Protein AF-A0A453LGM6-F1 (afdb_monomer)

Radius of gyration: 17.07 Å; Cα contacts (8 Å, |Δi|>4): 247; chains: 1; bounding box: 43×38×50 Å

Solvent-accessible surface area (backbone atoms only — not comparable to full-atom values): 11147 Å² total; per-residue (Å²): 133,85,79,56,73,76,77,54,57,60,79,49,98,72,42,63,72,52,71,69,95,68,75,91,54,93,49,57,57,84,49,34,39,52,55,97,89,44,78,43,74,41,85,81,30,52,44,34,32,37,32,68,40,55,32,42,89,81,41,63,59,62,60,59,55,50,52,50,52,51,49,39,52,52,52,31,60,72,69,70,55,59,95,83,61,63,68,66,57,54,53,50,40,52,75,72,63,59,83,67,98,67,70,34,37,36,37,43,35,35,70,66,47,84,45,43,64,63,51,55,55,52,57,55,69,57,90,47,74,40,45,35,71,41,80,47,88,72,55,84,80,50,45,57,57,51,40,53,66,33,68,33,33,42,36,56,68,61,53,94,80,56,77,64,79,54,68,70,58,52,54,30,50,75,39,72,22,51,70,53,59,43,90,65,76,129

Structure (mmCIF, N/CA/C/O backbone):
data_AF-A0A453LGM6-F1
#
_entry.id   AF-A0A453LGM6-F1
#
loop_
_atom_site.group_PDB
_atom_site.id
_atom_site.type_symbol
_atom_site.label_atom_id
_atom_site.label_alt_id
_atom_site.label_comp_id
_atom_site.label_asym_id
_atom_site.label_entity_id
_atom_site.label_seq_id
_atom_site.pdbx_PDB_ins_code
_atom_site.Cartn_x
_atom_site.Cartn_y
_atom_site.Cartn_z
_atom_site.occupancy
_atom_site.B_iso_or_equiv
_atom_site.auth_seq_id
_atom_site.auth_comp_id
_atom_site.auth_asym_id
_atom_site.auth_atom_id
_atom_site.pdbx_PDB_model_num
ATOM 1 N N . MET A 1 1 ? 8.734 -1.407 15.443 1.00 44.53 1 MET A N 1
ATOM 2 C CA . MET A 1 1 ? 9.457 -0.406 14.632 1.00 44.53 1 MET A CA 1
ATOM 3 C C . MET A 1 1 ? 8.878 0.978 14.922 1.00 44.53 1 MET A C 1
ATOM 5 O O . MET A 1 1 ? 7.660 1.099 14.938 1.00 44.53 1 MET A O 1
ATOM 9 N N . ARG A 1 2 ? 9.696 2.002 15.209 1.00 52.22 2 ARG A N 1
ATOM 10 C CA . ARG A 1 2 ? 9.221 3.400 15.281 1.00 52.22 2 ARG A CA 1
ATOM 11 C C . ARG A 1 2 ? 9.463 4.053 13.922 1.00 52.22 2 ARG A C 1
ATOM 13 O O . ARG A 1 2 ? 10.386 4.843 13.770 1.00 52.22 2 ARG A O 1
ATOM 20 N N . LEU A 1 3 ? 8.651 3.689 12.932 1.00 52.50 3 LEU A N 1
ATOM 21 C CA . LEU A 1 3 ? 8.493 4.514 11.736 1.00 52.50 3 LEU A CA 1
ATOM 22 C C . LEU A 1 3 ? 7.876 5.824 12.237 1.00 52.50 3 LEU A C 1
ATOM 24 O O . LEU A 1 3 ? 6.702 5.834 12.585 1.00 52.50 3 LEU A O 1
ATOM 28 N N . GLY A 1 4 ? 8.703 6.848 12.457 1.00 49.75 4 GLY A N 1
ATOM 29 C CA . GLY A 1 4 ? 8.337 8.056 13.202 1.00 49.75 4 GLY A CA 1
ATOM 30 C C . GLY A 1 4 ? 7.248 8.917 12.545 1.00 49.75 4 GLY A C 1
ATOM 31 O O . GLY A 1 4 ? 6.381 8.446 11.813 1.00 49.75 4 GLY A O 1
ATOM 32 N N . THR A 1 5 ? 7.324 10.229 12.765 1.00 47.38 5 THR A N 1
ATOM 33 C CA . THR A 1 5 ? 6.388 11.255 12.253 1.00 47.38 5 THR A CA 1
ATOM 34 C C . THR A 1 5 ? 6.121 11.204 10.736 1.00 47.38 5 THR A C 1
ATOM 36 O O . THR A 1 5 ? 5.112 11.737 10.278 1.00 47.38 5 THR A O 1
ATOM 39 N N . SER A 1 6 ? 6.966 10.519 9.954 1.00 50.88 6 SER A N 1
ATOM 40 C CA . SER A 1 6 ? 6.845 10.366 8.497 1.00 50.88 6 SER A CA 1
ATOM 41 C C . SER A 1 6 ? 5.651 9.522 8.022 1.00 50.88 6 SER A C 1
ATOM 43 O O . SER A 1 6 ? 5.249 9.677 6.870 1.00 50.88 6 SER A O 1
ATOM 45 N N . ILE A 1 7 ? 5.078 8.636 8.850 1.00 54.09 7 ILE A N 1
ATOM 46 C CA . ILE A 1 7 ? 3.813 7.953 8.496 1.00 54.09 7 ILE A CA 1
ATOM 47 C C . ILE A 1 7 ? 2.622 8.891 8.703 1.00 54.09 7 ILE A C 1
ATOM 49 O O . ILE A 1 7 ? 1.652 8.850 7.949 1.00 54.09 7 ILE A O 1
ATOM 53 N N . CYS A 1 8 ? 2.708 9.773 9.695 1.00 48.94 8 CYS A N 1
ATOM 54 C CA . CYS A 1 8 ? 1.611 10.655 10.074 1.00 48.94 8 CYS A CA 1
ATOM 55 C C . CYS A 1 8 ? 1.497 11.894 9.171 1.00 48.94 8 CYS A C 1
ATOM 57 O O . CYS A 1 8 ? 0.435 12.504 9.118 1.00 48.94 8 CYS A O 1
ATOM 59 N N . SER A 1 9 ? 2.549 12.273 8.433 1.00 48.66 9 SER A N 1
ATOM 60 C CA . SER A 1 9 ? 2.488 13.414 7.512 1.00 48.66 9 SER A CA 1
ATOM 61 C C . SER A 1 9 ? 1.672 13.076 6.260 1.00 48.66 9 SER A C 1
ATOM 63 O O . SER A 1 9 ? 2.137 12.321 5.402 1.00 48.66 9 SER A O 1
ATOM 65 N N . ALA A 1 10 ? 0.471 13.644 6.149 1.00 52.16 10 ALA A N 1
ATOM 66 C CA . ALA A 1 10 ? -0.376 13.528 4.967 1.00 52.16 10 ALA A CA 1
ATOM 67 C C . ALA A 1 10 ? 0.358 13.980 3.695 1.00 52.16 10 ALA A C 1
ATOM 69 O O . ALA A 1 10 ? 1.061 14.992 3.688 1.00 52.16 10 ALA A O 1
ATOM 70 N N . MET A 1 11 ? 0.159 13.260 2.587 1.00 49.53 11 MET A N 1
ATOM 71 C CA . MET A 1 11 ? 0.596 13.726 1.262 1.00 49.53 11 MET A CA 1
ATOM 72 C C . MET A 1 11 ? -0.403 14.716 0.625 1.00 49.53 11 MET A C 1
ATOM 74 O O . MET A 1 11 ? -0.095 15.292 -0.420 1.00 49.53 11 MET A O 1
ATOM 78 N N . GLY A 1 12 ? -1.567 14.935 1.257 1.00 49.22 12 GLY A N 1
ATOM 79 C CA . GLY A 1 12 ? -2.652 15.837 0.846 1.00 49.22 12 GLY A CA 1
ATOM 80 C C . GLY A 1 12 ? -3.259 16.625 2.022 1.00 49.22 12 GLY A C 1
ATOM 81 O O . GLY A 1 12 ? -2.678 16.673 3.102 1.00 49.22 12 GLY A O 1
ATOM 82 N N . SER A 1 13 ? -4.412 17.270 1.810 1.00 41.38 13 SER A N 1
ATOM 83 C CA . SER A 1 13 ? -5.065 18.168 2.787 1.00 41.38 13 SER A CA 1
ATOM 84 C C . SER A 1 13 ? -5.704 17.462 3.996 1.00 41.38 13 SER A C 1
ATOM 86 O O . SER A 1 13 ? -5.889 18.104 5.025 1.00 41.38 13 SER A O 1
ATOM 88 N N . ALA A 1 14 ? -6.006 16.168 3.879 1.00 50.84 14 ALA A N 1
ATOM 89 C CA . ALA A 1 14 ? -6.413 15.242 4.939 1.00 50.84 14 ALA A CA 1
ATOM 90 C C . ALA A 1 14 ? -6.306 13.809 4.379 1.00 50.84 14 ALA A C 1
ATOM 92 O O . ALA A 1 14 ? -6.410 13.630 3.163 1.00 50.84 14 ALA A O 1
ATOM 93 N N . ASP A 1 15 ? -6.100 12.795 5.221 1.00 57.09 15 ASP A N 1
ATOM 94 C CA . ASP A 1 15 ? -6.301 11.398 4.821 1.00 57.09 15 ASP A CA 1
ATOM 95 C C . ASP A 1 15 ? -6.782 10.516 5.977 1.00 57.09 15 ASP A C 1
ATOM 97 O O . ASP A 1 15 ? -6.758 10.904 7.144 1.00 57.09 15 ASP A O 1
ATOM 101 N N . CYS A 1 16 ? -7.201 9.297 5.631 1.00 56.34 16 CYS A N 1
ATOM 102 C CA . CYS A 1 16 ? -7.873 8.333 6.503 1.00 56.34 16 CYS A CA 1
ATOM 103 C C . CYS A 1 16 ? -7.022 7.760 7.655 1.00 56.34 16 CYS A C 1
ATOM 105 O O . CYS A 1 16 ? -7.485 6.891 8.405 1.00 56.34 16 CYS A O 1
ATOM 107 N N . ILE A 1 17 ? -5.770 8.208 7.777 1.00 63.38 17 ILE A N 1
ATOM 108 C CA . ILE A 1 17 ? -4.843 7.852 8.857 1.00 63.38 17 ILE A CA 1
ATOM 109 C C . ILE A 1 17 ? -4.268 9.081 9.570 1.00 63.38 17 ILE A C 1
ATOM 111 O O . ILE A 1 17 ? -3.557 8.922 10.563 1.00 63.38 17 ILE A O 1
ATOM 115 N N . SER A 1 18 ? -4.566 10.288 9.081 1.00 59.84 18 SER A N 1
ATOM 116 C CA . SER A 1 18 ? -4.183 11.554 9.697 1.00 59.84 18 SER A CA 1
ATOM 117 C C . SER A 1 18 ? -5.081 11.811 10.896 1.00 59.84 18 SER A C 1
ATOM 119 O O . SER A 1 18 ? -6.004 12.620 10.846 1.00 59.84 18 SER A O 1
ATOM 121 N N . VAL A 1 19 ? -4.829 11.095 11.986 1.00 51.62 19 VAL A N 1
ATOM 122 C CA . VAL A 1 19 ? -5.358 11.513 13.279 1.00 51.62 19 VAL A CA 1
ATOM 123 C C . VAL A 1 19 ? -4.697 12.850 13.609 1.00 51.62 19 VAL A C 1
ATOM 125 O O . VAL A 1 19 ? -3.497 13.030 13.387 1.00 51.62 19 VAL A O 1
ATOM 128 N N . GLU A 1 20 ? -5.540 13.792 14.033 1.00 42.88 20 GLU A N 1
ATOM 129 C CA . GLU A 1 20 ? -5.260 15.094 14.646 1.00 42.88 20 GLU A CA 1
ATOM 130 C C . GLU A 1 20 ? -3.853 15.186 15.245 1.00 42.88 20 GLU A C 1
ATOM 132 O O . GLU A 1 20 ? -3.402 14.208 15.817 1.00 42.88 20 GLU A O 1
ATOM 137 N N . LYS A 1 21 ? -3.190 16.355 15.163 1.00 41.56 21 LYS A N 1
ATOM 138 C CA . LYS A 1 21 ? -1.909 16.678 15.834 1.00 41.56 21 LYS A CA 1
ATOM 139 C C . LYS A 1 21 ? -1.811 16.028 17.228 1.00 41.56 21 LYS A C 1
ATOM 141 O O . LYS A 1 21 ? -2.140 16.655 18.232 1.00 41.56 21 LYS A O 1
ATOM 146 N N . GLU A 1 22 ? -1.356 14.783 17.290 1.00 45.34 22 GLU A N 1
ATOM 147 C CA . GLU A 1 22 ? -1.259 14.050 18.538 1.00 45.34 22 GLU A CA 1
ATOM 148 C C . GLU A 1 22 ? 0.089 14.413 19.139 1.00 45.34 22 GLU A C 1
ATOM 150 O O . GLU A 1 22 ? 1.147 14.290 18.514 1.00 45.34 22 GLU A O 1
ATOM 155 N N . VAL A 1 23 ? 0.010 14.943 20.357 1.00 43.41 23 VAL A N 1
ATOM 156 C CA . VAL A 1 23 ? 1.122 15.077 21.292 1.00 43.41 23 VAL A CA 1
ATOM 157 C C . VAL A 1 23 ? 1.951 13.799 21.214 1.00 43.41 23 VAL A C 1
ATOM 159 O O . VAL A 1 23 ? 1.383 12.713 21.240 1.00 43.41 23 VAL A O 1
ATOM 162 N N . GLU A 1 24 ? 3.269 13.942 21.069 1.00 50.16 24 GLU A N 1
ATOM 163 C CA . GLU A 1 24 ? 4.229 12.861 20.833 1.00 50.16 24 GLU A CA 1
ATOM 164 C C . GLU A 1 24 ? 4.243 11.848 21.997 1.00 50.16 24 GLU A C 1
ATOM 166 O O . GLU A 1 24 ? 5.138 11.832 22.844 1.00 50.16 24 GLU A O 1
ATOM 171 N N . ASP A 1 25 ? 3.221 10.997 22.064 1.00 61.84 25 ASP A N 1
ATOM 172 C CA . ASP A 1 25 ? 3.127 9.910 23.018 1.00 61.84 25 ASP A CA 1
ATOM 173 C C . ASP A 1 25 ? 3.946 8.735 22.486 1.00 61.84 25 ASP A C 1
ATOM 175 O O . ASP A 1 25 ? 3.563 7.989 21.582 1.00 61.84 25 ASP A O 1
ATOM 179 N N . LYS A 1 26 ? 5.120 8.559 23.091 1.00 65.44 26 LYS A N 1
ATOM 180 C CA . LYS A 1 26 ? 6.083 7.498 22.773 1.00 65.44 26 LYS A CA 1
ATOM 181 C C . LYS A 1 26 ? 5.533 6.078 22.977 1.00 65.44 26 LYS A C 1
ATOM 183 O O . LYS A 1 26 ? 6.256 5.123 22.648 1.00 65.44 26 LYS A O 1
ATOM 188 N N . SER A 1 27 ? 4.332 5.925 23.537 1.00 73.75 27 SER A N 1
ATOM 189 C CA . SER A 1 27 ? 3.668 4.647 23.793 1.00 73.75 27 SER A CA 1
ATOM 190 C C . SER A 1 27 ? 2.750 4.168 22.659 1.00 73.75 27 SER A C 1
ATOM 192 O O . SER A 1 27 ? 2.313 3.018 22.700 1.00 73.75 27 SER A O 1
ATOM 194 N N . THR A 1 28 ? 2.493 4.966 21.614 1.00 79.62 28 THR A N 1
ATOM 195 C CA . THR A 1 28 ? 1.519 4.600 20.570 1.00 79.62 28 THR A CA 1
ATOM 196 C C . THR A 1 28 ? 2.003 4.845 19.134 1.00 79.62 28 THR A C 1
ATOM 198 O O . THR A 1 28 ? 2.904 5.639 18.882 1.00 79.62 28 THR A O 1
ATOM 201 N N . THR A 1 29 ? 1.428 4.114 18.175 1.00 82.56 29 THR A N 1
ATOM 202 C CA . THR A 1 29 ? 1.604 4.298 16.722 1.00 82.56 29 THR A CA 1
ATOM 203 C C . THR A 1 29 ? 0.246 4.207 16.021 1.00 82.56 29 THR A C 1
ATOM 205 O O . THR A 1 29 ? -0.757 3.873 16.648 1.00 82.56 29 THR A O 1
ATOM 208 N N . VAL A 1 30 ? 0.179 4.435 14.706 1.00 81.50 30 VAL A N 1
ATOM 209 C CA . VAL A 1 30 ? -1.056 4.213 13.920 1.00 81.50 30 VAL A CA 1
ATOM 210 C C . VAL A 1 30 ? -1.542 2.751 13.991 1.00 81.50 30 VAL A C 1
ATOM 212 O O . VAL A 1 30 ? -2.735 2.491 13.863 1.00 81.50 30 VAL A O 1
ATOM 215 N N . LEU A 1 31 ? -0.639 1.793 14.231 1.00 86.81 31 LEU A N 1
ATOM 216 C CA . LEU A 1 31 ? -0.931 0.356 14.164 1.00 86.81 31 LEU A CA 1
ATOM 217 C C . LEU A 1 31 ? -1.064 -0.304 15.540 1.00 86.81 31 LEU A C 1
ATOM 219 O O . LEU A 1 31 ? -1.810 -1.271 15.693 1.00 86.81 31 LEU A O 1
ATOM 223 N N . THR A 1 32 ? -0.327 0.188 16.535 1.00 87.81 32 THR A N 1
ATOM 224 C CA . THR A 1 32 ? -0.135 -0.501 17.816 1.00 87.81 32 THR A CA 1
ATOM 225 C C . THR A 1 32 ? -0.130 0.458 18.998 1.00 87.81 32 THR A C 1
ATOM 227 O O . THR A 1 32 ? 0.295 1.605 18.874 1.00 87.81 32 THR A O 1
ATOM 230 N N . SER A 1 33 ? -0.478 -0.054 20.173 1.00 89.00 33 SER A N 1
ATOM 231 C CA . SER A 1 33 ? -0.287 0.617 21.460 1.00 89.00 33 SER A CA 1
ATOM 232 C C . SER A 1 33 ? 0.597 -0.230 22.371 1.00 89.00 33 SER A C 1
ATOM 234 O O . SER A 1 33 ? 0.536 -1.462 22.338 1.00 89.00 33 SER A O 1
ATOM 236 N N . LYS A 1 34 ? 1.424 0.429 23.184 1.00 87.69 34 LYS A N 1
ATOM 237 C CA . LYS A 1 34 ? 2.249 -0.205 24.210 1.00 87.69 34 LYS A CA 1
ATOM 238 C C . LYS A 1 34 ? 1.603 0.001 25.579 1.00 87.69 34 LYS A C 1
ATOM 240 O O . LYS A 1 34 ? 1.506 1.134 26.036 1.00 87.69 34 LYS A O 1
ATOM 245 N N . ILE A 1 35 ? 1.199 -1.087 26.227 1.00 88.75 35 ILE A N 1
ATOM 246 C CA . ILE A 1 35 ? 0.536 -1.089 27.541 1.00 88.75 35 ILE A CA 1
ATOM 247 C C . ILE A 1 35 ? 1.316 -2.042 28.446 1.00 88.75 35 ILE A C 1
ATOM 249 O O . ILE A 1 35 ? 1.540 -3.189 28.065 1.00 88.75 35 ILE A O 1
ATOM 253 N N . ASP A 1 36 ? 1.792 -1.553 29.594 1.00 86.88 36 ASP A N 1
ATOM 254 C CA . ASP A 1 36 ? 2.520 -2.335 30.610 1.00 86.88 36 ASP A CA 1
ATOM 255 C C . ASP A 1 36 ? 3.667 -3.204 30.057 1.00 86.88 36 ASP A C 1
ATOM 257 O O . ASP A 1 36 ? 3.911 -4.329 30.481 1.00 86.88 36 ASP A O 1
ATOM 261 N N . GLY A 1 37 ? 4.388 -2.680 29.061 1.00 86.00 37 GLY A N 1
ATOM 262 C CA . GLY A 1 37 ? 5.495 -3.381 28.403 1.00 86.00 37 GLY A CA 1
ATOM 263 C C . GLY A 1 37 ? 5.079 -4.295 27.245 1.00 86.00 37 GLY A C 1
ATOM 264 O O . GLY A 1 37 ? 5.919 -4.560 26.384 1.00 86.00 37 GLY A O 1
ATOM 265 N N . GLY A 1 38 ? 3.807 -4.689 27.162 1.00 90.00 38 GLY A N 1
ATOM 266 C CA . GLY A 1 38 ? 3.227 -5.419 26.034 1.00 90.00 38 GLY A CA 1
ATOM 267 C C . GLY A 1 38 ? 2.908 -4.513 24.843 1.00 90.00 38 GLY A C 1
ATOM 268 O O . GLY A 1 38 ? 2.675 -3.315 25.005 1.00 90.00 38 GLY A O 1
ATOM 269 N N . VAL A 1 39 ? 2.905 -5.082 23.635 1.00 90.38 39 VAL A N 1
ATOM 270 C CA . VAL A 1 39 ? 2.528 -4.391 22.392 1.00 90.38 39 VAL A CA 1
ATOM 271 C C . VAL A 1 39 ? 1.288 -5.061 21.819 1.00 90.38 39 VAL A C 1
ATOM 273 O O . VAL A 1 39 ? 1.286 -6.268 21.594 1.00 90.38 39 VAL A O 1
ATOM 276 N N . PHE A 1 40 ? 0.251 -4.268 21.566 1.00 90.69 40 PHE A N 1
ATOM 277 C CA . PHE A 1 40 ? -1.048 -4.741 21.093 1.00 90.69 40 PHE A CA 1
ATOM 278 C C . PHE A 1 40 ? -1.465 -3.980 19.837 1.00 90.69 40 PHE A C 1
ATOM 280 O O . PHE A 1 40 ? -1.197 -2.782 19.717 1.00 90.69 40 PHE A O 1
ATOM 287 N N . PHE A 1 41 ? -2.135 -4.656 18.902 1.00 89.50 41 PHE A N 1
ATOM 288 C CA . PHE A 1 41 ? -2.732 -3.986 17.747 1.00 89.50 41 PHE A CA 1
ATOM 289 C C . PHE A 1 41 ? -3.879 -3.074 18.178 1.00 89.50 41 PHE A C 1
ATOM 291 O O . PHE A 1 41 ? -4.673 -3.425 19.051 1.00 89.50 41 PHE A O 1
ATOM 298 N N . LYS A 1 42 ? -3.979 -1.906 17.538 1.00 87.56 42 LYS A N 1
ATOM 299 C CA . LYS A 1 42 ? -5.127 -1.018 17.724 1.00 87.56 42 LYS A CA 1
ATOM 300 C C . LYS A 1 42 ? -6.380 -1.631 17.081 1.00 87.56 42 LYS A C 1
ATOM 302 O O . LYS A 1 42 ? -6.283 -2.150 15.962 1.00 87.56 42 LYS A O 1
ATOM 307 N N . PRO A 1 43 ? -7.556 -1.528 17.729 1.00 86.06 43 PRO A N 1
ATOM 308 C CA . PRO A 1 43 ? -8.828 -1.798 17.070 1.00 86.06 43 PRO A CA 1
ATOM 309 C C . PRO A 1 43 ? -8.944 -0.969 15.791 1.00 86.06 43 PRO A C 1
ATOM 311 O O . PRO A 1 43 ? -8.567 0.204 15.771 1.00 86.06 43 PRO A O 1
ATOM 314 N N . ASN A 1 44 ? -9.437 -1.582 14.715 1.00 87.94 44 ASN A N 1
ATOM 315 C CA . ASN A 1 44 ? -9.572 -0.944 13.403 1.00 87.94 44 ASN A CA 1
ATOM 316 C C . ASN A 1 44 ? -8.291 -0.258 12.893 1.00 87.94 44 ASN A C 1
ATOM 318 O O . ASN A 1 44 ? -8.382 0.763 12.194 1.00 87.94 44 ASN A O 1
ATOM 322 N N . ARG A 1 45 ? -7.098 -0.771 13.248 1.00 89.81 45 ARG A N 1
ATOM 323 C CA . ARG A 1 45 ? -5.858 -0.313 12.612 1.00 89.81 45 ARG A CA 1
ATOM 324 C C . ARG A 1 45 ? -5.980 -0.471 11.093 1.00 89.81 45 ARG A C 1
ATOM 326 O O . ARG A 1 45 ? -6.614 -1.426 10.636 1.00 89.81 45 ARG A O 1
ATOM 333 N N . PRO A 1 46 ? -5.374 0.418 10.297 1.00 91.88 46 PRO A N 1
ATOM 334 C CA . PRO A 1 46 ? -5.299 0.171 8.872 1.00 91.88 46 PRO A CA 1
ATOM 335 C C . PRO A 1 46 ? -4.498 -1.111 8.595 1.00 91.88 46 PRO A C 1
ATOM 337 O O . PRO A 1 46 ? -3.549 -1.435 9.322 1.00 91.88 46 PRO A O 1
ATOM 340 N N . ALA A 1 47 ? -4.875 -1.824 7.537 1.00 95.19 47 ALA A N 1
ATOM 341 C CA . ALA A 1 47 ? -4.033 -2.845 6.940 1.00 95.19 47 ALA A CA 1
ATOM 342 C C . ALA A 1 47 ? -2.865 -2.150 6.226 1.00 95.19 47 ALA A C 1
ATOM 344 O O . ALA A 1 47 ? -3.070 -1.254 5.401 1.00 95.19 47 ALA A O 1
ATOM 345 N N . LEU A 1 48 ? -1.644 -2.528 6.584 1.00 95.50 48 LEU A N 1
ATOM 346 C CA . LEU A 1 48 ? -0.409 -1.985 6.052 1.00 95.50 48 LEU A CA 1
ATOM 347 C C . LEU A 1 48 ? -0.031 -2.752 4.787 1.00 95.50 48 LEU A C 1
ATOM 349 O O . LEU A 1 48 ? 0.337 -3.923 4.846 1.00 95.50 48 LEU A O 1
ATOM 353 N N . VAL A 1 49 ? -0.107 -2.082 3.644 1.00 96.94 49 VAL A N 1
ATOM 354 C CA . VAL A 1 49 ? 0.258 -2.647 2.347 1.00 96.94 49 VAL A CA 1
ATOM 355 C C . VAL A 1 49 ? 1.574 -2.037 1.899 1.00 96.94 49 VAL A C 1
ATOM 357 O O . VAL A 1 49 ? 1.735 -0.817 1.895 1.00 96.94 49 VAL A O 1
ATOM 360 N N . MET A 1 50 ? 2.523 -2.877 1.515 1.00 95.44 50 MET A N 1
ATOM 361 C CA . MET A 1 50 ? 3.846 -2.444 1.098 1.00 95.44 50 MET A CA 1
ATOM 362 C C . MET A 1 50 ? 4.046 -2.661 -0.397 1.00 95.44 50 MET A C 1
ATOM 364 O O . MET A 1 50 ? 3.841 -3.761 -0.901 1.00 95.44 50 MET A O 1
ATOM 368 N N . SER A 1 51 ? 4.489 -1.628 -1.111 1.00 94.06 51 SER A N 1
ATOM 369 C CA . SER A 1 51 ? 4.894 -1.749 -2.510 1.00 94.06 51 SER A CA 1
ATOM 370 C C . SER A 1 51 ? 6.255 -1.104 -2.749 1.00 94.06 51 SER A C 1
ATOM 372 O O . SER A 1 51 ? 6.489 0.051 -2.400 1.00 94.06 51 SER A O 1
ATOM 374 N N . SER A 1 52 ? 7.167 -1.858 -3.355 1.00 89.88 52 SER A N 1
ATOM 375 C CA . SER A 1 52 ? 8.490 -1.369 -3.747 1.00 89.88 52 SER A CA 1
ATOM 376 C C . SER A 1 52 ? 8.492 -1.122 -5.251 1.00 89.88 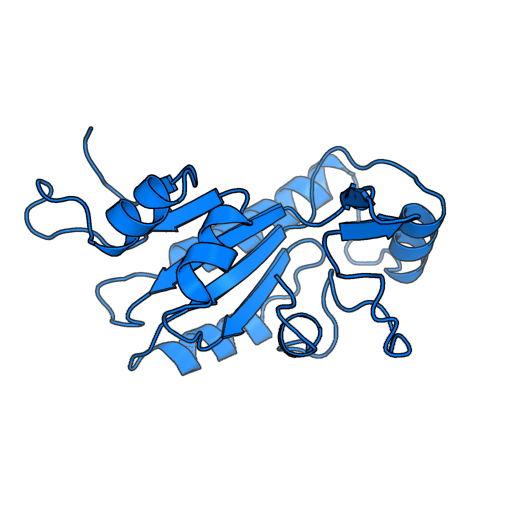52 SER A C 1
ATOM 378 O O . SER A 1 52 ? 8.179 -2.033 -6.016 1.00 89.88 52 SER A O 1
ATOM 380 N N . THR A 1 53 ? 8.885 0.071 -5.694 1.00 89.75 53 THR A N 1
ATOM 381 C CA . THR A 1 53 ? 8.878 0.425 -7.122 1.00 89.75 53 THR A CA 1
ATOM 382 C C . THR A 1 53 ? 10.136 1.187 -7.539 1.00 89.75 53 THR A C 1
ATOM 384 O O . THR A 1 53 ? 10.676 2.011 -6.800 1.00 89.75 53 THR A O 1
ATOM 387 N N . SER A 1 54 ? 10.636 0.906 -8.741 1.00 88.44 54 SER A N 1
ATOM 388 C CA . SER A 1 54 ? 11.670 1.718 -9.392 1.00 88.44 54 SER A CA 1
ATOM 389 C C . SER A 1 54 ? 11.100 2.982 -10.024 1.00 88.44 54 SER A C 1
ATOM 391 O O . SER A 1 54 ? 11.880 3.790 -10.508 1.00 88.44 54 SER A O 1
ATOM 393 N N . TRP A 1 55 ? 9.779 3.193 -10.016 1.00 90.50 55 TRP A N 1
ATOM 394 C CA . TRP A 1 55 ? 9.111 4.321 -10.675 1.00 90.50 55 TRP A CA 1
ATOM 395 C C . TRP A 1 55 ? 9.542 4.497 -12.134 1.00 90.50 55 TRP A C 1
ATOM 397 O O . TRP A 1 55 ? 9.748 5.619 -12.610 1.00 90.50 55 TRP A O 1
ATOM 407 N N . THR A 1 56 ? 9.754 3.383 -12.819 1.00 88.88 56 THR A N 1
ATOM 408 C CA . THR A 1 56 ? 10.111 3.327 -14.232 1.00 88.88 56 THR A CA 1
ATOM 409 C C . THR A 1 56 ? 8.881 2.924 -15.052 1.00 88.88 56 THR A C 1
ATOM 411 O O . THR A 1 56 ? 7.971 2.305 -14.502 1.00 88.88 56 THR A O 1
ATOM 414 N N . PRO A 1 57 ? 8.797 3.288 -16.346 1.00 83.12 57 PRO A N 1
ATOM 415 C CA . PRO A 1 57 ? 7.592 3.049 -17.150 1.00 83.12 57 PRO A CA 1
ATOM 416 C C . PRO A 1 57 ? 7.184 1.576 -17.318 1.00 83.12 57 PRO A C 1
ATOM 418 O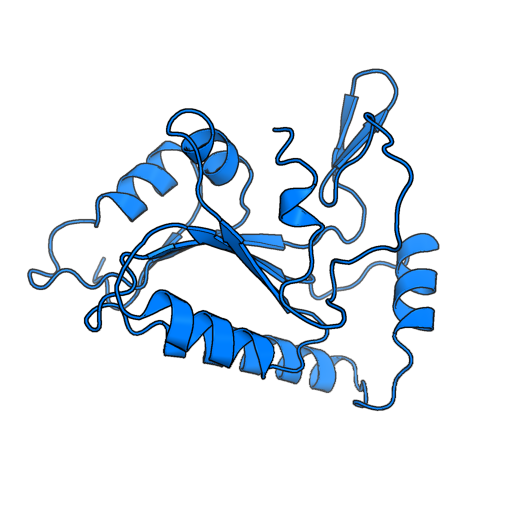 O . PRO A 1 57 ? 6.042 1.312 -17.676 1.00 83.12 57 PRO A O 1
ATOM 421 N N . ASP A 1 58 ? 8.099 0.633 -17.086 1.00 80.25 58 ASP A N 1
ATOM 422 C CA . ASP A 1 58 ? 7.841 -0.814 -17.071 1.00 80.25 58 ASP A CA 1
ATOM 423 C C . ASP A 1 58 ? 7.032 -1.278 -15.848 1.00 80.25 58 ASP A C 1
ATOM 425 O O . ASP A 1 58 ? 6.396 -2.329 -15.894 1.00 80.25 58 ASP A O 1
ATOM 429 N N . GLU A 1 59 ? 7.003 -0.487 -14.773 1.00 83.19 59 GLU A N 1
ATOM 430 C CA . GLU A 1 59 ? 6.141 -0.714 -13.617 1.00 83.19 59 GLU A CA 1
ATOM 431 C C . GLU A 1 59 ? 4.925 0.217 -13.708 1.00 83.19 59 GLU A C 1
ATOM 433 O O . GLU A 1 59 ? 4.955 1.368 -13.256 1.00 83.19 59 GLU A O 1
ATOM 438 N N . ASP A 1 60 ? 3.838 -0.276 -14.309 1.00 87.75 60 ASP A N 1
ATOM 439 C CA . ASP A 1 60 ? 2.598 0.492 -14.435 1.00 87.75 60 ASP A CA 1
ATOM 440 C C . ASP A 1 60 ? 1.890 0.639 -13.081 1.00 87.75 60 ASP A C 1
ATOM 442 O O . ASP A 1 60 ? 1.010 -0.131 -12.689 1.00 87.75 60 ASP A O 1
ATOM 446 N N . PHE A 1 61 ? 2.284 1.680 -12.353 1.00 90.69 61 PHE A N 1
ATOM 447 C CA . PHE A 1 61 ? 1.746 1.996 -11.039 1.00 90.69 61 PHE A CA 1
ATOM 448 C C . PHE A 1 61 ? 0.287 2.479 -11.077 1.00 90.69 61 PHE A C 1
ATOM 450 O O . PHE A 1 61 ? -0.361 2.540 -10.028 1.00 90.69 61 PHE A O 1
ATOM 457 N N . SER A 1 62 ? -0.263 2.789 -12.260 1.00 91.69 62 SER A N 1
ATOM 458 C CA . SER A 1 62 ? -1.674 3.171 -12.387 1.00 91.69 62 SER A CA 1
ATOM 459 C C . SER A 1 62 ? -2.614 2.049 -11.940 1.00 91.69 62 SER A C 1
ATOM 461 O O . SER A 1 62 ? -3.640 2.338 -11.327 1.00 91.69 62 SER A O 1
ATOM 463 N N . ILE A 1 63 ? -2.197 0.787 -12.099 1.00 92.19 63 ILE A N 1
ATOM 464 C CA . ILE A 1 63 ? -2.924 -0.402 -11.635 1.00 92.19 63 ILE A CA 1
ATOM 465 C C . ILE A 1 63 ? -3.184 -0.333 -10.124 1.00 92.19 63 ILE A C 1
ATOM 467 O O . ILE A 1 63 ? -4.293 -0.610 -9.665 1.00 92.19 63 ILE A O 1
ATOM 471 N N . LEU A 1 64 ? -2.185 0.076 -9.330 1.00 93.69 64 LEU A N 1
ATOM 472 C CA . LEU A 1 64 ? -2.346 0.191 -7.877 1.00 93.69 64 LEU A CA 1
ATOM 473 C C . LEU A 1 64 ? -3.302 1.323 -7.500 1.00 93.69 64 LEU A C 1
ATOM 475 O O . LEU A 1 64 ? -4.112 1.177 -6.583 1.00 93.69 64 LEU A O 1
ATOM 479 N N . LEU A 1 65 ? -3.208 2.454 -8.202 1.00 94.50 65 LEU A N 1
ATOM 480 C CA . LEU A 1 65 ? -4.071 3.609 -7.959 1.00 94.50 65 LEU A CA 1
ATOM 481 C C . LEU A 1 65 ? -5.529 3.307 -8.325 1.00 94.50 65 LEU A C 1
ATOM 483 O O . LEU A 1 65 ? -6.438 3.680 -7.581 1.00 94.50 65 LEU A O 1
ATOM 487 N N . GLU A 1 66 ? -5.756 2.595 -9.429 1.00 95.44 66 GLU A N 1
ATOM 488 C CA . GLU A 1 66 ? -7.083 2.140 -9.839 1.00 95.44 66 GLU A CA 1
ATOM 489 C C . GLU A 1 66 ? -7.656 1.130 -8.840 1.00 95.44 66 GLU A C 1
ATOM 491 O O . GLU A 1 66 ? -8.789 1.299 -8.387 1.00 95.44 66 GLU A O 1
ATOM 496 N N . ALA A 1 67 ? -6.860 0.149 -8.403 1.00 95.38 67 ALA A N 1
ATOM 497 C CA . ALA A 1 67 ? -7.279 -0.818 -7.390 1.00 95.38 67 ALA A CA 1
ATOM 498 C C . ALA A 1 67 ? -7.680 -0.137 -6.069 1.00 95.38 67 ALA A C 1
ATOM 500 O O . ALA A 1 67 ? -8.708 -0.479 -5.480 1.00 95.38 67 ALA A O 1
ATOM 501 N N . ALA A 1 68 ? -6.919 0.866 -5.624 1.00 95.12 68 ALA A N 1
ATOM 502 C CA . ALA A 1 68 ? -7.256 1.656 -4.442 1.00 95.12 68 ALA A CA 1
ATOM 503 C C . ALA A 1 68 ? -8.576 2.428 -4.604 1.00 95.12 68 ALA A C 1
ATOM 505 O O . ALA A 1 68 ? -9.402 2.432 -3.690 1.00 95.12 68 ALA A O 1
ATOM 506 N N . LEU A 1 69 ? -8.805 3.042 -5.769 1.00 94.62 69 LEU A N 1
ATOM 507 C CA . LEU A 1 69 ? -10.059 3.735 -6.076 1.00 94.62 69 LEU A CA 1
ATOM 508 C C . LEU A 1 69 ? -11.252 2.769 -6.118 1.00 94.62 69 LEU A C 1
ATOM 510 O O . LEU A 1 69 ? -12.327 3.081 -5.601 1.00 94.62 69 LEU A O 1
ATOM 514 N N . MET A 1 70 ? -11.072 1.594 -6.722 1.00 95.88 70 MET A N 1
ATOM 515 C CA . MET A 1 70 ? -12.091 0.546 -6.773 1.00 95.88 70 MET A CA 1
ATOM 516 C C . MET A 1 70 ? -12.437 0.037 -5.376 1.00 95.88 70 MET A C 1
ATOM 518 O O . MET A 1 70 ? -13.620 -0.098 -5.062 1.00 95.88 70 MET A O 1
ATOM 522 N N . TYR A 1 71 ? -11.427 -0.207 -4.536 1.00 95.88 71 TYR A N 1
ATOM 523 C CA . TYR A 1 71 ? -11.624 -0.611 -3.148 1.00 95.88 71 TYR A CA 1
ATOM 524 C C . TYR A 1 71 ? -12.452 0.425 -2.385 1.00 95.88 71 TYR A C 1
ATOM 526 O O . TYR A 1 71 ? -13.492 0.088 -1.818 1.00 95.88 71 TYR A O 1
ATOM 534 N N . ASP A 1 72 ? -12.040 1.693 -2.432 1.00 92.81 72 ASP A N 1
ATOM 535 C CA . ASP A 1 72 ? -12.701 2.781 -1.710 1.00 92.81 72 ASP A CA 1
ATOM 536 C C . ASP A 1 72 ? -14.190 2.894 -2.080 1.00 92.81 72 ASP A C 1
ATOM 538 O O . ASP A 1 72 ? -15.059 2.869 -1.202 1.00 92.81 72 ASP A O 1
ATOM 542 N N . ARG A 1 73 ? -14.491 2.885 -3.386 1.00 92.69 73 ARG A N 1
ATOM 543 C CA . ARG A 1 73 ? -15.862 2.932 -3.918 1.00 92.69 73 ARG A CA 1
ATOM 544 C C . ARG A 1 73 ? -16.679 1.694 -3.571 1.00 92.69 73 ARG A C 1
ATOM 546 O O . ARG A 1 73 ? -17.861 1.806 -3.249 1.00 92.69 73 ARG A O 1
ATOM 553 N N . ARG A 1 74 ? -16.084 0.501 -3.659 1.00 94.75 74 ARG A N 1
ATOM 554 C CA . ARG A 1 74 ? -16.793 -0.757 -3.397 1.00 94.75 74 ARG A CA 1
ATOM 555 C C . ARG A 1 74 ? -17.199 -0.868 -1.935 1.00 94.75 74 ARG A C 1
ATOM 557 O O . ARG A 1 74 ? -18.306 -1.329 -1.654 1.00 94.75 74 ARG A O 1
ATOM 564 N N . VAL A 1 75 ? -16.334 -0.432 -1.023 1.00 92.81 75 VAL A N 1
ATOM 565 C CA . VAL A 1 75 ? -16.665 -0.405 0.401 1.00 92.81 75 VAL A CA 1
ATOM 566 C C . VAL A 1 75 ? -17.735 0.653 0.674 1.00 92.81 75 VAL A C 1
ATOM 568 O O . VAL A 1 75 ? -18.712 0.328 1.340 1.00 92.81 75 VAL A O 1
ATOM 571 N N . ALA A 1 76 ? -17.624 1.862 0.107 1.00 89.62 76 ALA A N 1
ATOM 572 C CA . ALA A 1 76 ? -18.658 2.895 0.253 1.00 89.62 76 ALA A CA 1
ATOM 573 C C . ALA A 1 76 ? -20.044 2.392 -0.185 1.00 89.62 76 ALA A C 1
ATOM 575 O O . ALA A 1 76 ? -21.005 2.482 0.574 1.00 89.62 76 ALA A O 1
ATOM 576 N N . ALA A 1 77 ? -20.124 1.763 -1.362 1.00 91.25 77 ALA A N 1
ATOM 577 C CA . ALA A 1 77 ? -21.367 1.195 -1.877 1.00 91.25 77 ALA A CA 1
ATOM 578 C C . ALA A 1 77 ? -21.919 0.066 -0.990 1.00 91.25 77 ALA A C 1
ATOM 580 O O . ALA A 1 77 ? -23.123 0.001 -0.761 1.00 91.25 77 ALA A O 1
ATOM 581 N N . THR A 1 78 ? -21.051 -0.812 -0.476 1.00 91.50 78 THR A N 1
ATOM 582 C CA . THR A 1 78 ? -21.462 -1.908 0.422 1.00 91.50 78 THR A CA 1
ATOM 583 C C . THR A 1 78 ? -22.025 -1.385 1.742 1.00 91.50 78 THR A C 1
ATOM 585 O O . THR A 1 78 ? -22.974 -1.956 2.272 1.00 91.50 78 THR A O 1
ATOM 588 N N . LEU A 1 79 ? -21.459 -0.296 2.262 1.00 87.50 79 LEU A N 1
ATOM 589 C CA . LEU A 1 79 ? -21.873 0.316 3.524 1.00 87.50 79 LEU A CA 1
ATOM 590 C C . LEU A 1 79 ? -23.013 1.336 3.361 1.00 87.50 79 LEU A C 1
ATOM 592 O O . LEU A 1 79 ? -23.478 1.882 4.358 1.00 87.50 79 LEU A O 1
ATOM 596 N N . GLY A 1 80 ? -23.471 1.592 2.130 1.00 86.00 80 GLY A N 1
ATOM 597 C CA . GLY A 1 80 ? -24.488 2.608 1.846 1.00 86.00 80 GLY A CA 1
ATOM 598 C C . GLY A 1 80 ? -24.032 4.026 2.198 1.00 86.00 80 GLY A C 1
ATOM 599 O O . GLY A 1 80 ? -24.859 4.868 2.536 1.00 86.00 80 GLY A O 1
ATOM 600 N N . GLU A 1 81 ? -22.725 4.282 2.170 1.00 84.31 81 GLU A N 1
ATOM 601 C CA . GLU A 1 81 ? -22.175 5.589 2.505 1.00 84.31 81 GLU A CA 1
ATOM 602 C C . GLU A 1 81 ? -22.209 6.528 1.302 1.00 84.31 81 GLU A C 1
ATOM 604 O O . GLU A 1 81 ? -21.802 6.168 0.195 1.00 84.31 81 GLU A O 1
ATOM 609 N N . GLU A 1 82 ? -22.627 7.767 1.543 1.00 76.94 82 GLU A N 1
ATOM 610 C CA . GLU A 1 82 ? -22.543 8.847 0.566 1.00 76.94 82 GLU A CA 1
ATOM 611 C C . GLU A 1 82 ? -21.261 9.671 0.761 1.00 76.94 82 GLU A C 1
ATOM 613 O O . GLU A 1 82 ? -20.724 9.784 1.869 1.00 76.94 82 GLU A O 1
ATOM 618 N N . ASP A 1 83 ? -20.796 10.313 -0.315 1.00 69.62 83 ASP A N 1
ATOM 619 C CA . ASP A 1 83 ? -19.645 11.232 -0.300 1.00 69.62 83 ASP A CA 1
ATOM 620 C C . ASP A 1 83 ? -19.849 12.438 0.641 1.00 69.62 83 ASP A C 1
ATOM 622 O O . ASP A 1 83 ? -18.888 13.110 1.007 1.00 69.62 83 ASP A O 1
ATOM 626 N N . SER A 1 84 ? -21.096 12.710 1.035 1.00 70.75 84 SER A N 1
ATOM 627 C CA . SER A 1 84 ? -21.506 13.784 1.945 1.00 70.75 84 SER A CA 1
ATOM 628 C C . SER A 1 84 ? -21.325 13.449 3.433 1.00 70.75 84 SER A C 1
ATOM 630 O O . SER A 1 84 ? -21.486 14.339 4.269 1.00 70.75 84 SER A O 1
ATOM 632 N N . MET A 1 85 ? -21.022 12.191 3.786 1.00 71.06 85 MET A N 1
ATOM 633 C CA . MET A 1 85 ? -20.924 11.777 5.189 1.00 71.06 85 MET A CA 1
ATOM 634 C C . MET A 1 85 ? -19.736 12.423 5.905 1.00 71.06 85 MET A C 1
ATOM 636 O O . MET A 1 85 ? -18.608 12.410 5.414 1.00 71.06 85 MET A O 1
ATOM 640 N N . ASP A 1 86 ? -20.001 12.916 7.114 1.00 70.69 86 ASP A N 1
ATOM 641 C CA . ASP A 1 86 ? -19.013 13.563 7.972 1.00 70.69 86 ASP A CA 1
ATOM 642 C C . ASP A 1 86 ? -17.901 12.592 8.410 1.00 70.69 86 ASP A C 1
ATOM 644 O O . ASP A 1 86 ? -18.153 11.550 9.022 1.00 70.69 86 ASP A O 1
ATOM 648 N N . GLU A 1 87 ? -16.646 12.952 8.124 1.00 71.44 87 GLU A N 1
ATOM 649 C CA . GLU A 1 87 ? -15.470 12.217 8.600 1.00 71.44 87 GLU A CA 1
ATOM 650 C C . GLU A 1 87 ? -15.316 12.308 10.127 1.00 71.44 87 GLU A C 1
ATOM 652 O O . GLU A 1 87 ? -14.746 11.402 10.737 1.00 71.44 87 GLU A O 1
ATOM 657 N N . GLY A 1 88 ? -15.865 13.345 10.771 1.00 75.38 88 GLY A N 1
ATOM 658 C CA . GLY A 1 88 ? -15.872 13.485 12.228 1.00 75.38 88 GLY A CA 1
ATOM 659 C C . GLY A 1 88 ? -16.583 12.326 12.928 1.00 75.38 88 GLY A C 1
ATOM 660 O O . GLY A 1 88 ? -16.031 11.730 13.859 1.00 75.38 88 GLY A O 1
ATOM 661 N N . GLN A 1 89 ? -17.760 11.935 12.430 1.00 79.25 89 GLN A N 1
ATOM 662 C CA . GLN A 1 89 ? -18.505 10.790 12.960 1.00 79.25 89 GLN A CA 1
ATOM 663 C C . GLN A 1 89 ? -17.723 9.472 12.838 1.00 79.25 89 GLN A C 1
ATOM 665 O O . GLN A 1 89 ? -17.755 8.655 13.758 1.00 79.25 89 GLN A O 1
ATOM 670 N N . LEU A 1 90 ? -16.965 9.276 11.754 1.00 77.94 90 LEU A N 1
ATOM 671 C CA . LEU A 1 90 ? -16.122 8.087 11.580 1.00 77.94 90 LEU A CA 1
ATOM 672 C C . LEU A 1 90 ? -15.065 7.977 12.690 1.00 77.94 90 LEU A C 1
ATOM 674 O O . LEU A 1 90 ? -14.848 6.899 13.246 1.00 77.94 90 LEU A O 1
ATOM 678 N N . TRP A 1 91 ? -14.408 9.084 13.035 1.00 76.69 91 TRP A N 1
ATOM 679 C CA . TRP A 1 91 ? -13.398 9.090 14.094 1.00 76.69 91 TRP A CA 1
ATOM 680 C C . TRP A 1 91 ? -14.001 8.877 15.481 1.00 76.69 91 TRP A C 1
ATOM 682 O O . TRP A 1 91 ? -13.383 8.205 16.309 1.00 76.69 91 TRP A O 1
ATOM 692 N N . ILE A 1 92 ? -15.208 9.390 15.731 1.00 81.81 92 ILE A N 1
ATOM 693 C CA . ILE A 1 92 ? -15.969 9.108 16.959 1.00 81.81 92 ILE A CA 1
ATOM 694 C C . ILE A 1 92 ? -16.275 7.610 17.057 1.00 81.81 92 ILE A C 1
ATOM 696 O O . ILE A 1 92 ? -16.012 6.989 18.087 1.00 81.81 92 ILE A O 1
ATOM 700 N N . ASP A 1 93 ? -16.760 7.009 15.974 1.00 83.19 93 ASP A N 1
ATOM 701 C CA . ASP A 1 93 ? -17.047 5.579 15.891 1.00 83.19 93 ASP A CA 1
ATOM 702 C C . ASP A 1 93 ? -15.789 4.733 16.167 1.00 83.19 93 ASP A C 1
ATOM 704 O O . ASP A 1 93 ? -15.825 3.807 16.979 1.00 83.19 93 ASP A O 1
ATOM 708 N N . ILE A 1 94 ? -14.644 5.094 15.580 1.00 80.75 94 ILE A N 1
ATOM 709 C CA . ILE A 1 94 ? -13.362 4.419 15.839 1.00 80.75 94 ILE A CA 1
ATOM 710 C C . ILE A 1 94 ? -12.947 4.569 17.310 1.00 80.75 94 ILE A C 1
ATOM 712 O O . ILE A 1 94 ? -12.570 3.578 17.938 1.00 80.75 94 ILE A O 1
ATOM 716 N N . LYS A 1 95 ? -13.026 5.783 17.876 1.00 81.00 95 LYS A N 1
ATOM 717 C CA . LYS A 1 95 ? -12.654 6.064 19.278 1.00 81.00 95 LYS A CA 1
ATOM 718 C C . LYS A 1 95 ? -13.590 5.363 20.272 1.00 81.00 95 LYS A C 1
ATOM 720 O O . LYS A 1 95 ? -13.141 4.971 21.345 1.00 81.00 95 LYS A O 1
ATOM 725 N N . SER A 1 96 ? -14.857 5.157 19.912 1.00 85.12 96 SER A N 1
ATOM 726 C CA . SER A 1 96 ? -15.825 4.393 20.715 1.00 85.12 96 SER A CA 1
ATOM 727 C C . SER A 1 96 ? -15.657 2.870 20.615 1.00 85.12 96 SER A C 1
ATOM 729 O O . SER A 1 96 ? -16.324 2.137 21.342 1.00 85.12 96 SER A O 1
ATOM 731 N N . GLY A 1 97 ? -14.749 2.383 19.760 1.00 83.25 97 GLY A N 1
ATOM 732 C CA . GLY A 1 97 ? -14.453 0.958 19.608 1.00 83.25 97 GLY A CA 1
ATOM 733 C C . GLY A 1 97 ? -15.399 0.209 18.668 1.00 83.25 97 GLY A C 1
ATOM 734 O O . GLY A 1 97 ? -15.389 -1.021 18.666 1.00 83.25 97 GLY A O 1
ATOM 735 N N . LYS A 1 98 ? -16.203 0.911 17.856 1.00 86.50 98 LYS A N 1
ATOM 736 C CA . LYS A 1 98 ? -17.033 0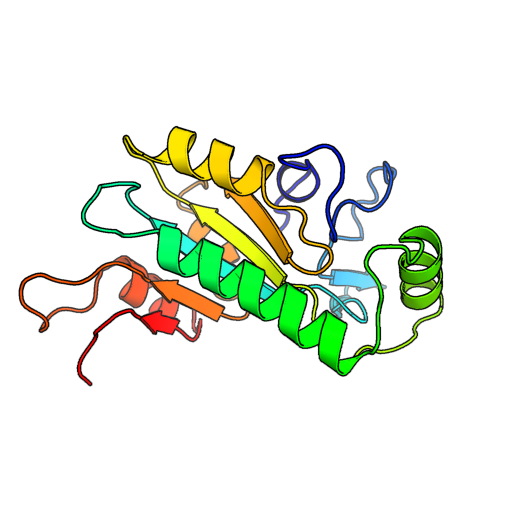.275 16.822 1.00 86.50 98 LYS A CA 1
ATOM 737 C C . LYS A 1 98 ? -16.139 -0.463 15.830 1.00 86.50 98 LYS A C 1
ATOM 739 O O . LYS A 1 98 ? -15.213 0.130 15.283 1.00 86.50 98 LYS A O 1
ATOM 744 N N . GLN A 1 99 ? -16.415 -1.739 15.586 1.00 87.88 99 GLN A N 1
ATOM 745 C CA . GLN A 1 99 ? -15.649 -2.546 14.640 1.00 87.88 99 GLN A CA 1
ATOM 746 C C . GLN A 1 99 ? -16.176 -2.365 13.210 1.00 87.88 99 GLN A C 1
ATOM 748 O O . GLN A 1 99 ? -17.385 -2.248 13.007 1.00 87.88 99 GLN A O 1
ATOM 753 N N . PHE A 1 100 ? -15.273 -2.354 12.230 1.00 87.38 100 PHE A N 1
ATOM 754 C CA . PHE A 1 100 ? -15.609 -2.266 10.807 1.00 87.38 100 PHE A CA 1
ATOM 755 C C . PHE A 1 100 ? -15.215 -3.551 10.072 1.00 87.38 100 PHE A C 1
ATOM 757 O O . PHE A 1 100 ? -14.123 -4.077 10.287 1.00 87.38 100 PHE A O 1
ATOM 764 N N . ASP A 1 101 ? -16.082 -4.019 9.170 1.00 89.69 101 ASP A N 1
ATOM 765 C CA . ASP A 1 101 ? -15.858 -5.248 8.391 1.00 89.69 101 ASP A CA 1
ATOM 766 C C . ASP A 1 101 ? -14.772 -5.085 7.318 1.00 89.69 101 ASP A C 1
ATOM 768 O O . ASP A 1 101 ? -14.102 -6.044 6.938 1.00 89.69 101 ASP A O 1
ATOM 772 N N . TYR A 1 102 ? -14.579 -3.854 6.838 1.00 91.88 102 TYR A N 1
ATOM 773 C CA . TYR A 1 102 ? -13.604 -3.520 5.807 1.00 91.88 102 TYR A CA 1
ATOM 774 C C . TYR A 1 102 ? -12.495 -2.644 6.395 1.00 91.88 102 TYR A C 1
ATOM 776 O O . TYR A 1 102 ? -12.783 -1.557 6.909 1.00 91.88 102 TYR A O 1
ATOM 784 N N . PRO A 1 103 ? -11.222 -3.070 6.321 1.00 92.25 103 PRO A N 1
ATOM 785 C CA . PRO A 1 103 ? -10.129 -2.298 6.887 1.00 92.25 103 PRO A CA 1
ATOM 786 C C . PRO A 1 103 ? -9.896 -1.010 6.093 1.00 92.25 103 PRO A C 1
ATOM 788 O O . PRO A 1 103 ? -10.086 -0.945 4.878 1.00 92.25 103 PRO A O 1
ATOM 791 N N . ARG A 1 104 ? -9.389 0.023 6.764 1.00 92.19 104 ARG A N 1
ATOM 792 C CA . ARG A 1 104 ? -8.691 1.099 6.048 1.00 92.19 104 ARG A CA 1
ATOM 793 C C . ARG A 1 104 ? -7.359 0.556 5.538 1.00 92.19 104 ARG A C 1
ATOM 795 O O . ARG A 1 104 ? -6.764 -0.296 6.190 1.00 92.19 104 ARG A O 1
ATOM 802 N N . LEU A 1 105 ? -6.887 1.028 4.395 1.00 94.88 105 LEU A N 1
ATOM 803 C CA . LEU A 1 105 ? -5.627 0.593 3.800 1.00 94.88 105 LEU A CA 1
ATOM 804 C C . LEU A 1 105 ? -4.601 1.717 3.894 1.00 94.88 105 LEU A C 1
ATOM 806 O O . LEU A 1 105 ? -4.876 2.856 3.516 1.00 94.88 105 LEU A O 1
ATOM 810 N N . LEU A 1 106 ? -3.407 1.387 4.368 1.00 94.44 106 LEU A N 1
ATOM 811 C CA . LEU A 1 106 ? -2.247 2.263 4.332 1.00 94.44 106 LEU A CA 1
ATOM 812 C C . LEU A 1 106 ? -1.208 1.656 3.401 1.00 94.44 106 LEU A C 1
ATOM 814 O O . LEU A 1 106 ? -0.539 0.693 3.760 1.00 94.44 106 LEU A O 1
ATOM 818 N N . PHE A 1 107 ? -1.049 2.253 2.228 1.00 95.00 107 PHE A N 1
ATOM 819 C CA . PHE A 1 107 ? 0.028 1.922 1.313 1.00 95.00 107 PHE A CA 1
ATOM 820 C C . PHE A 1 107 ? 1.294 2.680 1.694 1.00 95.00 107 PHE A C 1
ATOM 822 O O . PHE A 1 107 ? 1.317 3.914 1.673 1.00 95.00 107 PHE A O 1
ATOM 829 N N . ILE A 1 108 ? 2.364 1.947 1.977 1.00 93.75 108 ILE A N 1
ATOM 830 C CA . ILE A 1 108 ? 3.722 2.483 1.983 1.00 93.75 108 ILE A CA 1
ATOM 831 C C . ILE A 1 108 ? 4.367 2.119 0.651 1.00 93.75 108 ILE A C 1
ATOM 833 O O . ILE A 1 108 ? 4.385 0.957 0.251 1.00 93.75 108 ILE A O 1
ATOM 837 N N . ILE A 1 109 ? 4.874 3.129 -0.046 1.00 93.56 109 ILE A N 1
ATOM 838 C CA . ILE A 1 109 ? 5.531 2.988 -1.335 1.00 93.56 109 ILE A CA 1
ATOM 839 C C . ILE A 1 109 ? 6.986 3.415 -1.181 1.00 93.56 109 ILE A C 1
ATOM 841 O O . ILE A 1 109 ? 7.275 4.556 -0.805 1.00 93.56 109 ILE A O 1
ATOM 845 N N . THR A 1 110 ? 7.915 2.513 -1.479 1.00 91.69 110 THR A N 1
ATOM 846 C CA . THR A 1 110 ? 9.352 2.810 -1.440 1.00 91.69 110 THR A CA 1
ATOM 847 C C . THR A 1 110 ? 9.961 2.813 -2.833 1.00 91.69 110 THR A C 1
ATOM 849 O O . THR A 1 110 ? 9.387 2.325 -3.806 1.00 91.69 110 THR A O 1
ATOM 852 N N . GLY A 1 111 ? 11.165 3.379 -2.906 1.00 88.75 111 GLY A N 1
ATOM 853 C CA . GLY A 1 111 ? 12.000 3.389 -4.096 1.00 88.75 111 GLY A CA 1
ATOM 854 C C . GLY A 1 111 ? 12.099 4.755 -4.767 1.00 88.75 111 GLY A C 1
ATOM 855 O O . GLY A 1 111 ? 11.596 5.777 -4.278 1.00 88.75 111 GLY A O 1
ATOM 856 N N . LYS A 1 112 ? 12.837 4.787 -5.875 1.00 87.06 112 LYS A N 1
ATOM 857 C CA . LYS A 1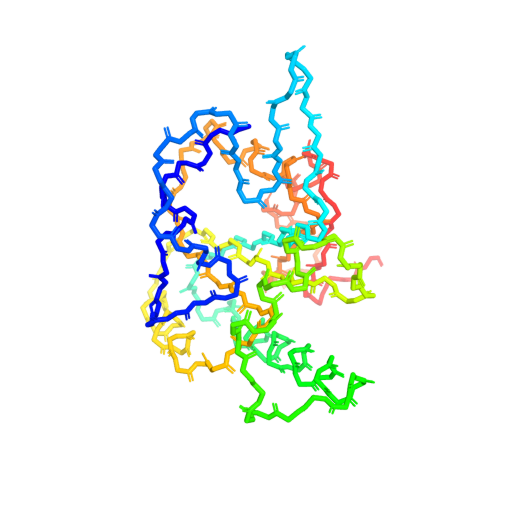 112 ? 13.234 6.012 -6.574 1.00 87.06 112 LYS A CA 1
ATOM 858 C C . LYS A 1 112 ? 13.252 5.780 -8.077 1.00 87.06 112 LYS A C 1
ATOM 860 O O . LYS A 1 112 ? 13.829 4.800 -8.524 1.00 87.06 112 LYS A O 1
ATOM 865 N N . GLY A 1 113 ? 12.724 6.750 -8.815 1.00 91.31 113 GLY A N 1
ATOM 866 C CA . GLY A 1 113 ? 12.874 6.824 -10.260 1.00 91.31 113 GLY A CA 1
ATOM 867 C C . GLY A 1 113 ? 12.090 7.971 -10.887 1.00 91.31 113 GLY A C 1
ATOM 868 O O . GLY A 1 113 ? 11.553 8.815 -10.159 1.00 91.31 113 GLY A O 1
ATOM 869 N N . PRO A 1 114 ? 12.087 8.036 -12.227 1.00 94.12 114 PRO A N 1
ATOM 870 C CA . PRO A 1 114 ? 11.656 9.211 -12.980 1.00 94.12 114 PRO A CA 1
ATOM 871 C C . PRO A 1 114 ? 10.166 9.534 -12.820 1.00 94.12 114 PRO A C 1
ATOM 873 O O . PRO A 1 114 ? 9.818 10.708 -12.684 1.00 94.12 114 PRO A O 1
ATOM 876 N N . ASP A 1 115 ? 9.293 8.526 -12.746 1.00 93.75 115 ASP A N 1
ATOM 877 C CA . ASP A 1 115 ? 7.840 8.740 -12.723 1.00 93.75 115 ASP A CA 1
ATOM 878 C C . ASP A 1 115 ? 7.278 8.989 -11.316 1.00 93.75 115 ASP A C 1
ATOM 880 O O . ASP A 1 115 ? 6.079 9.233 -11.161 1.00 93.75 115 ASP A O 1
ATOM 884 N N . ARG A 1 116 ? 8.122 9.000 -10.274 1.00 92.75 116 ARG A N 1
ATOM 885 C CA . ARG A 1 116 ? 7.675 9.160 -8.882 1.00 92.75 116 ARG A CA 1
ATOM 886 C C . ARG A 1 116 ? 6.790 10.391 -8.702 1.00 92.75 116 ARG A C 1
ATOM 888 O O . ARG A 1 116 ? 5.667 10.281 -8.225 1.00 92.75 116 ARG A O 1
ATOM 895 N N . LYS A 1 117 ? 7.262 11.560 -9.145 1.00 93.38 117 LYS A N 1
ATOM 896 C CA . LYS A 1 117 ? 6.526 12.825 -8.996 1.00 93.38 117 LYS A CA 1
ATOM 897 C C . LYS A 1 117 ? 5.171 12.794 -9.715 1.00 93.38 117 LYS A C 1
ATOM 899 O O . LYS A 1 117 ? 4.181 13.277 -9.175 1.00 93.38 117 LYS A O 1
ATOM 904 N N . LYS A 1 118 ? 5.121 12.195 -10.909 1.00 94.75 118 LYS A N 1
ATOM 905 C CA . LYS A 1 118 ? 3.888 12.027 -11.693 1.00 94.75 118 LYS A CA 1
ATOM 906 C C . LYS A 1 118 ? 2.845 11.237 -10.900 1.00 94.75 118 LYS A C 1
ATOM 908 O O . LYS A 1 118 ? 1.699 11.672 -10.813 1.00 94.75 118 LYS A O 1
ATOM 913 N N . TYR A 1 119 ? 3.224 10.115 -10.291 1.00 94.06 119 TYR A N 1
ATOM 914 C CA . TYR A 1 119 ? 2.290 9.314 -9.496 1.00 94.06 119 TYR A CA 1
ATOM 915 C C . TYR A 1 119 ? 1.942 9.962 -8.154 1.00 94.06 119 TYR A C 1
ATOM 917 O O . TYR A 1 119 ? 0.786 9.915 -7.748 1.00 94.06 119 TYR A O 1
ATOM 925 N N . GLU A 1 120 ? 2.883 10.641 -7.496 1.00 92.94 120 GLU A N 1
ATOM 926 C CA . GLU A 1 120 ? 2.587 11.436 -6.296 1.00 92.94 120 GLU A CA 1
ATOM 927 C C . GLU A 1 120 ? 1.542 12.531 -6.580 1.00 92.94 120 GLU A C 1
ATOM 929 O O . GLU A 1 120 ? 0.656 12.777 -5.761 1.00 92.94 120 GLU A O 1
ATOM 934 N N . GLU A 1 121 ? 1.597 13.176 -7.749 1.00 92.62 121 GLU A N 1
ATOM 935 C CA . GLU A 1 121 ? 0.582 14.141 -8.188 1.00 92.62 121 GLU A CA 1
ATOM 936 C C . GLU A 1 121 ? -0.773 13.489 -8.490 1.00 92.62 121 GLU A C 1
ATOM 938 O O . GLU A 1 121 ? -1.806 14.101 -8.217 1.00 92.62 121 GLU A O 1
ATOM 943 N N . GLN A 1 122 ? -0.794 12.265 -9.022 1.00 92.94 122 GLN A N 1
ATOM 944 C CA . GLN A 1 122 ? -2.036 11.508 -9.212 1.00 92.94 122 GLN A CA 1
ATOM 945 C C . GLN A 1 122 ? -2.656 11.120 -7.868 1.00 92.94 122 GLN A C 1
ATOM 947 O O . GLN A 1 122 ? -3.833 11.397 -7.653 1.00 92.94 122 GLN A O 1
ATOM 952 N N . ILE A 1 123 ? -1.856 10.585 -6.940 1.00 91.75 123 ILE A N 1
ATOM 953 C CA . ILE A 1 123 ? -2.269 10.241 -5.571 1.00 91.75 123 ILE A CA 1
ATOM 954 C C . ILE A 1 123 ? -2.936 11.441 -4.892 1.00 91.75 123 ILE A C 1
ATOM 956 O O . ILE A 1 123 ? -4.017 11.302 -4.330 1.00 91.75 123 ILE A O 1
ATOM 960 N N . LYS A 1 124 ? -2.348 12.640 -5.004 1.00 88.94 124 LYS A N 1
ATOM 961 C CA . LYS A 1 124 ? -2.908 13.879 -4.429 1.00 88.94 124 LYS A CA 1
ATOM 962 C C . LYS A 1 124 ? -4.274 14.275 -4.986 1.00 88.94 124 LYS A C 1
ATOM 964 O O . LYS A 1 124 ? -4.999 15.022 -4.334 1.00 88.94 124 LYS A O 1
ATOM 969 N N . ARG A 1 125 ? -4.610 13.843 -6.203 1.00 90.00 125 ARG A N 1
ATOM 970 C CA . ARG A 1 125 ? -5.904 14.129 -6.842 1.00 90.00 125 ARG A CA 1
ATOM 971 C C . ARG A 1 125 ? -6.972 13.106 -6.467 1.00 90.00 125 ARG A C 1
ATOM 973 O O . ARG A 1 125 ? -8.152 13.379 -6.681 1.00 90.00 125 ARG A O 1
ATOM 980 N N . LEU A 1 126 ? -6.581 11.951 -5.928 1.00 87.25 126 LEU A N 1
ATOM 981 C CA . LEU A 1 126 ? -7.520 10.942 -5.462 1.00 87.25 126 LEU A CA 1
ATOM 982 C C . LEU A 1 126 ? -8.143 11.404 -4.141 1.00 87.25 126 LEU A C 1
ATOM 984 O O . LEU A 1 126 ? -7.447 11.713 -3.177 1.00 87.25 126 LEU A O 1
ATOM 988 N N . LYS A 1 127 ? -9.474 11.439 -4.100 1.00 85.62 127 LYS A N 1
ATOM 989 C CA . LYS A 1 127 ? -10.249 11.700 -2.884 1.00 85.62 127 LYS A CA 1
ATOM 990 C C . LYS A 1 127 ? -10.675 10.359 -2.293 1.00 85.62 127 LYS A C 1
ATOM 992 O O . LYS A 1 127 ? -11.755 9.877 -2.610 1.00 85.62 127 LYS A O 1
ATOM 997 N N . LEU A 1 128 ? -9.784 9.728 -1.530 1.00 87.69 128 LEU A N 1
ATOM 998 C CA . LEU A 1 128 ? -10.013 8.410 -0.928 1.00 87.69 128 LEU A CA 1
ATOM 999 C C . LEU A 1 128 ? -10.297 8.572 0.563 1.00 87.69 128 LEU A C 1
ATOM 1001 O O . LEU A 1 128 ? -9.567 9.278 1.258 1.00 87.69 128 LEU A O 1
ATOM 1005 N N . ARG A 1 129 ? -11.333 7.894 1.058 1.00 85.44 129 ARG A N 1
ATOM 1006 C CA . ARG A 1 129 ? -11.753 7.953 2.471 1.00 85.44 129 ARG A CA 1
ATOM 1007 C C . ARG A 1 129 ? -11.226 6.780 3.289 1.00 85.44 129 ARG A C 1
ATOM 1009 O O . ARG A 1 129 ? -11.153 6.849 4.512 1.00 85.44 129 ARG A O 1
ATOM 1016 N N . ARG A 1 130 ? -10.862 5.683 2.629 1.00 89.94 130 ARG A N 1
ATOM 1017 C CA . ARG A 1 130 ? -10.440 4.420 3.252 1.00 89.94 130 ARG A CA 1
ATOM 1018 C C . ARG A 1 130 ? -9.027 4.028 2.896 1.00 89.94 130 ARG A C 1
ATOM 1020 O O . ARG A 1 130 ? -8.503 3.109 3.511 1.00 89.94 130 ARG A O 1
ATOM 1027 N N . VAL A 1 131 ? -8.404 4.715 1.947 1.00 93.25 131 VAL A N 1
ATOM 1028 C CA . VAL A 1 131 ? -7.057 4.401 1.481 1.00 93.25 131 VAL A CA 1
ATOM 1029 C C . VAL A 1 131 ? -6.158 5.619 1.629 1.00 93.25 131 VAL A C 1
ATOM 1031 O O . VAL A 1 131 ? -6.507 6.710 1.189 1.00 93.25 131 VAL A O 1
ATOM 1034 N N . ALA A 1 132 ? -4.983 5.419 2.214 1.00 91.81 132 ALA A N 1
ATOM 1035 C CA . ALA A 1 132 ? -3.926 6.414 2.281 1.00 91.81 132 ALA A CA 1
ATOM 1036 C C . ALA A 1 132 ? -2.656 5.878 1.623 1.00 91.81 132 ALA A C 1
ATOM 1038 O O . ALA A 1 132 ? -2.332 4.698 1.737 1.00 91.81 132 ALA A O 1
ATOM 1039 N N . PHE A 1 133 ? -1.912 6.772 0.978 1.00 92.44 133 PHE A N 1
ATOM 1040 C CA . PHE A 1 133 ? -0.610 6.480 0.392 1.00 92.44 133 PHE A CA 1
ATOM 1041 C C . PHE A 1 133 ? 0.482 7.287 1.093 1.00 92.44 133 PHE A C 1
ATOM 1043 O O . PHE A 1 133 ? 0.294 8.463 1.425 1.00 92.44 133 PHE A O 1
ATOM 1050 N N . ARG A 1 134 ? 1.643 6.665 1.289 1.00 89.31 134 ARG A N 1
ATOM 1051 C CA . ARG A 1 134 ? 2.871 7.305 1.760 1.00 89.31 134 ARG A CA 1
ATOM 1052 C C . ARG A 1 134 ? 4.035 6.857 0.911 1.00 89.31 134 ARG A C 1
ATOM 1054 O O . ARG A 1 134 ? 4.349 5.677 0.867 1.00 89.31 134 ARG A O 1
ATOM 1061 N N . THR A 1 135 ? 4.722 7.805 0.296 1.00 89.62 135 THR A N 1
ATOM 1062 C CA . THR A 1 135 ? 6.019 7.542 -0.324 1.00 89.62 135 THR A CA 1
ATOM 1063 C C . THR A 1 135 ? 7.129 7.850 0.668 1.00 89.62 135 THR A C 1
ATOM 1065 O O . THR A 1 135 ? 7.173 8.964 1.195 1.00 89.62 135 THR A O 1
ATOM 1068 N N . MET A 1 136 ? 8.059 6.928 0.890 1.00 86.31 136 MET A N 1
ATOM 1069 C CA . MET A 1 136 ? 9.202 7.190 1.766 1.00 86.31 136 MET A CA 1
ATOM 1070 C C . MET A 1 136 ? 10.481 6.517 1.294 1.00 86.31 136 MET A C 1
ATOM 1072 O O . MET A 1 136 ? 10.475 5.544 0.542 1.00 86.31 136 MET A O 1
ATOM 1076 N N . TRP A 1 137 ? 11.593 7.089 1.741 1.00 82.75 137 TRP A N 1
ATOM 1077 C CA . TRP A 1 137 ? 12.887 6.432 1.695 1.00 82.75 137 TRP A CA 1
ATOM 1078 C C . TRP A 1 137 ? 13.117 5.717 3.023 1.00 82.75 137 TRP A C 1
ATOM 1080 O O . TRP A 1 137 ? 12.780 6.264 4.072 1.00 82.75 137 TRP A O 1
ATOM 1090 N N . LEU A 1 138 ? 13.691 4.519 2.973 1.00 81.62 138 LEU A N 1
ATOM 1091 C CA . LEU A 1 138 ? 14.019 3.728 4.155 1.00 81.62 138 LEU A CA 1
ATOM 1092 C C . LEU A 1 138 ? 15.503 3.398 4.149 1.00 81.62 138 LEU A C 1
ATOM 1094 O O . LEU A 1 138 ? 16.093 3.172 3.090 1.00 81.62 138 LEU A O 1
ATOM 1098 N N . ALA A 1 139 ? 16.093 3.375 5.340 1.00 85.62 139 ALA A N 1
ATOM 1099 C CA . ALA A 1 139 ? 17.416 2.809 5.527 1.00 85.62 139 ALA A CA 1
ATOM 1100 C C . ALA A 1 139 ? 17.369 1.283 5.328 1.00 85.62 139 ALA A C 1
ATOM 1102 O O . ALA A 1 139 ? 16.308 0.659 5.443 1.00 85.62 139 ALA A O 1
ATOM 1103 N N . SER A 1 140 ? 18.517 0.676 5.024 1.00 85.88 140 SER A N 1
ATOM 1104 C CA . SER A 1 140 ? 18.593 -0.764 4.745 1.00 85.88 140 SER A CA 1
ATOM 1105 C C . SER A 1 140 ? 18.171 -1.607 5.947 1.00 85.88 140 SER A C 1
ATOM 1107 O O . SER A 1 140 ? 17.642 -2.700 5.771 1.00 85.88 140 SER A O 1
ATOM 1109 N N . GLU A 1 141 ? 18.398 -1.109 7.161 1.00 88.25 141 GLU A N 1
ATOM 1110 C CA . GLU A 1 141 ? 18.068 -1.792 8.412 1.00 88.25 141 GLU A CA 1
ATOM 1111 C C . GLU A 1 141 ? 16.569 -1.689 8.735 1.00 88.25 141 GLU A C 1
ATOM 1113 O O . GLU A 1 141 ? 15.998 -2.573 9.371 1.00 88.25 141 GLU A O 1
ATOM 1118 N N . ASP A 1 142 ? 15.921 -0.623 8.261 1.00 87.50 142 ASP A N 1
ATOM 1119 C CA . ASP A 1 142 ? 14.502 -0.356 8.482 1.00 87.50 142 ASP A CA 1
ATOM 1120 C C . ASP A 1 142 ? 13.605 -1.109 7.495 1.00 87.50 142 ASP A C 1
ATOM 1122 O O . ASP A 1 142 ? 12.466 -1.448 7.818 1.00 87.50 142 ASP A O 1
ATOM 1126 N N . TYR A 1 143 ? 14.098 -1.389 6.288 1.00 89.75 143 TYR A N 1
ATOM 1127 C CA . TYR A 1 143 ? 13.297 -2.024 5.245 1.00 89.75 143 TYR A CA 1
ATOM 1128 C C . TYR A 1 143 ? 12.760 -3.412 5.656 1.00 89.75 143 TYR A C 1
ATOM 1130 O O . TYR A 1 143 ? 11.538 -3.574 5.634 1.00 89.75 143 TYR A O 1
ATOM 1138 N N . PRO A 1 144 ? 13.575 -4.375 6.143 1.00 92.31 144 PRO A N 1
ATOM 1139 C CA . PRO A 1 144 ? 13.067 -5.673 6.601 1.00 92.31 144 PRO A CA 1
ATOM 1140 C C . PRO A 1 144 ? 12.085 -5.561 7.772 1.00 92.31 144 PRO A C 1
ATOM 1142 O O . PRO A 1 144 ? 11.126 -6.327 7.861 1.00 92.31 144 PRO A O 1
ATOM 1145 N N . LEU A 1 145 ? 12.286 -4.579 8.661 1.00 91.38 145 LEU A N 1
ATOM 1146 C CA . LEU A 1 145 ? 11.379 -4.332 9.783 1.00 91.38 145 LEU A CA 1
ATOM 1147 C C . LEU A 1 145 ? 10.005 -3.861 9.301 1.00 91.38 145 LEU A C 1
ATOM 1149 O O . LEU A 1 145 ? 8.992 -4.281 9.864 1.00 91.38 145 LEU A O 1
ATOM 1153 N N . LEU A 1 146 ? 9.956 -3.011 8.270 1.00 90.88 146 LEU A N 1
ATOM 1154 C CA . LEU A 1 146 ? 8.696 -2.598 7.658 1.00 90.88 146 LEU A CA 1
ATOM 1155 C C . LEU A 1 146 ? 8.025 -3.783 6.961 1.00 90.88 146 LEU A C 1
ATOM 1157 O O . LEU A 1 146 ? 6.832 -3.989 7.170 1.00 90.88 146 LEU A O 1
ATOM 1161 N N . LEU A 1 147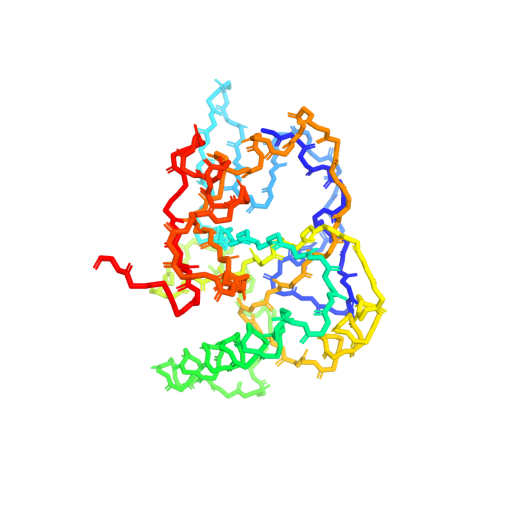 ? 8.779 -4.565 6.179 1.00 94.19 147 LEU A N 1
ATOM 1162 C CA . LEU A 1 147 ? 8.248 -5.741 5.484 1.00 94.19 147 LEU A CA 1
ATOM 1163 C C . LEU A 1 147 ? 7.613 -6.731 6.465 1.00 94.19 147 LEU A C 1
ATOM 1165 O O . LEU A 1 147 ? 6.459 -7.102 6.286 1.00 94.19 147 LEU A O 1
ATOM 1169 N N . GLY A 1 148 ? 8.322 -7.086 7.540 1.00 93.81 148 GLY A N 1
ATOM 1170 C CA . GLY A 1 148 ? 7.807 -7.990 8.575 1.00 93.81 148 GLY A CA 1
ATOM 1171 C C . GLY A 1 148 ? 6.679 -7.400 9.433 1.00 93.81 148 GLY A C 1
ATOM 1172 O O . GLY A 1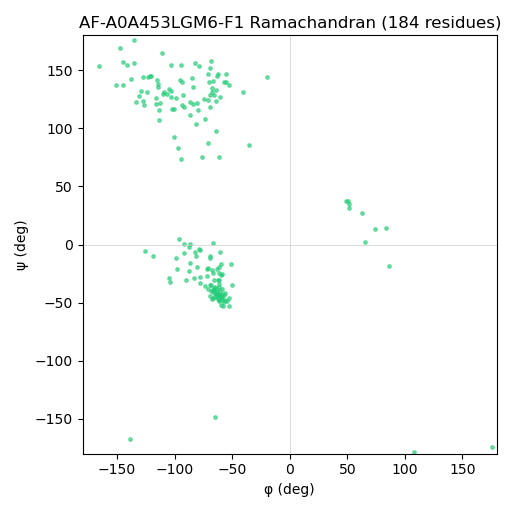 148 ? 6.067 -8.121 10.215 1.00 93.81 148 GLY A O 1
ATOM 1173 N N . SER A 1 149 ? 6.402 -6.097 9.312 1.00 91.56 149 SER A N 1
ATOM 1174 C CA . SER A 1 149 ? 5.274 -5.434 9.982 1.00 91.56 149 SER A CA 1
ATOM 1175 C C . SER A 1 149 ? 4.052 -5.255 9.072 1.00 91.56 149 SER A C 1
ATOM 1177 O O . SER A 1 149 ? 3.000 -4.845 9.563 1.00 91.56 149 SER A O 1
ATOM 1179 N N . ALA A 1 150 ? 4.192 -5.481 7.762 1.00 95.69 150 ALA A N 1
ATOM 1180 C CA . ALA A 1 150 ? 3.127 -5.295 6.785 1.00 95.69 150 ALA A CA 1
ATOM 1181 C C . ALA A 1 150 ? 2.179 -6.501 6.730 1.00 95.69 150 ALA A C 1
ATOM 1183 O O . ALA A 1 150 ? 2.540 -7.620 7.083 1.00 95.69 150 ALA A O 1
ATOM 1184 N N . ASP A 1 151 ? 0.951 -6.256 6.278 1.00 97.00 151 ASP A N 1
ATOM 1185 C CA . ASP A 1 151 ? -0.072 -7.286 6.095 1.00 97.00 151 ASP A CA 1
ATOM 1186 C C . ASP A 1 151 ? -0.028 -7.898 4.691 1.00 97.00 151 ASP A C 1
ATOM 1188 O O . ASP A 1 151 ? -0.391 -9.057 4.510 1.00 97.00 151 ASP A O 1
ATOM 1192 N N . LEU A 1 152 ? 0.392 -7.114 3.691 1.00 97.38 152 LEU A N 1
ATOM 1193 C CA . LEU A 1 152 ? 0.471 -7.543 2.296 1.00 97.38 152 LEU A CA 1
ATOM 1194 C C . LEU A 1 152 ? 1.580 -6.804 1.539 1.00 97.38 152 LEU A C 1
ATOM 1196 O O . LEU A 1 152 ? 1.710 -5.585 1.642 1.00 97.38 152 LEU A O 1
ATOM 1200 N N . GLY A 1 153 ? 2.341 -7.534 0.732 1.00 96.44 153 GLY A N 1
ATOM 1201 C CA . GLY A 1 153 ? 3.251 -7.001 -0.274 1.00 96.44 153 GLY A CA 1
ATOM 1202 C C . GLY A 1 153 ? 2.595 -6.943 -1.655 1.00 96.44 153 GLY A C 1
ATOM 1203 O O . GLY A 1 153 ? 1.870 -7.856 -2.044 1.00 96.44 153 GLY A O 1
ATOM 1204 N N . VAL A 1 154 ? 2.865 -5.891 -2.424 1.00 94.56 154 VAL A N 1
ATOM 1205 C CA . VAL A 1 154 ? 2.433 -5.766 -3.823 1.00 94.56 154 VAL A CA 1
ATOM 1206 C C . VAL A 1 154 ? 3.634 -5.466 -4.710 1.00 94.56 154 VAL A C 1
ATOM 1208 O O . VAL A 1 154 ? 4.292 -4.432 -4.555 1.00 94.56 154 VAL A O 1
ATOM 1211 N N . SER A 1 155 ? 3.888 -6.352 -5.672 1.00 91.06 155 SER A N 1
ATOM 1212 C CA . SER A 1 155 ? 4.915 -6.185 -6.700 1.00 91.06 155 SER A CA 1
ATOM 1213 C C . SER A 1 155 ? 4.267 -6.031 -8.070 1.00 91.06 155 SER A C 1
ATOM 1215 O O . SER A 1 155 ? 3.656 -6.963 -8.587 1.00 91.06 155 SER A O 1
ATOM 1217 N N . LEU A 1 156 ? 4.442 -4.860 -8.681 1.00 88.25 156 LEU A N 1
ATOM 1218 C CA . LEU A 1 156 ? 4.029 -4.605 -10.067 1.00 88.25 156 LEU A CA 1
ATOM 1219 C C . LEU A 1 156 ? 5.153 -4.882 -11.071 1.00 88.25 156 LEU A C 1
ATOM 1221 O O . LEU A 1 156 ? 4.972 -4.695 -12.269 1.00 88.25 156 LEU A O 1
ATOM 1225 N N . HIS A 1 157 ? 6.318 -5.313 -10.581 1.00 82.94 157 HIS A N 1
ATOM 1226 C CA . HIS A 1 157 ? 7.438 -5.654 -11.436 1.00 82.94 157 HIS A CA 1
ATOM 1227 C C . HIS A 1 157 ? 7.118 -6.926 -12.214 1.00 82.94 157 HIS A C 1
ATOM 1229 O O . HIS A 1 157 ? 6.934 -7.989 -11.617 1.00 82.94 157 HIS A O 1
ATOM 1235 N N . THR A 1 158 ? 7.093 -6.811 -13.536 1.00 71.44 158 THR A N 1
ATOM 1236 C CA . THR A 1 158 ? 6.972 -7.953 -14.436 1.00 71.44 158 THR A CA 1
ATOM 1237 C C . THR A 1 158 ? 8.363 -8.279 -14.966 1.00 71.44 158 THR A C 1
ATOM 1239 O O . THR A 1 158 ? 9.005 -7.452 -15.610 1.00 71.44 158 THR A O 1
ATOM 1242 N N . SER A 1 159 ? 8.880 -9.469 -14.645 1.00 63.88 159 SER A N 1
ATOM 1243 C CA . SER A 1 159 ? 10.136 -9.916 -15.250 1.00 63.88 159 SER A CA 1
ATOM 1244 C C . SER A 1 159 ? 9.896 -10.167 -16.736 1.00 63.88 159 SER A C 1
ATOM 1246 O O . SER A 1 159 ? 8.960 -10.880 -17.097 1.00 63.88 159 SER A O 1
ATOM 1248 N N . SER A 1 160 ? 10.763 -9.640 -17.599 1.00 60.28 160 SER A N 1
ATOM 1249 C CA . SER A 1 160 ? 10.706 -9.898 -19.041 1.00 60.28 160 SER A CA 1
ATOM 1250 C C . SER A 1 160 ? 10.920 -11.376 -19.392 1.00 60.28 160 SER A C 1
ATOM 1252 O O . SER A 1 160 ? 10.492 -11.804 -20.462 1.00 60.28 160 SER A O 1
ATOM 1254 N N . SER A 1 161 ? 11.545 -12.160 -18.500 1.00 66.62 161 SER A N 1
ATOM 1255 C CA . SER A 1 161 ? 11.709 -13.612 -18.652 1.00 66.62 161 SER A CA 1
ATOM 1256 C C . SER A 1 161 ? 10.531 -14.420 -18.101 1.00 66.62 161 SER A C 1
ATOM 1258 O O . SER A 1 161 ? 10.357 -15.565 -18.506 1.00 66.62 161 SER A O 1
ATOM 1260 N N . GLY A 1 162 ? 9.749 -13.862 -17.167 1.00 62.47 162 GLY A N 1
ATOM 1261 C CA . GLY A 1 162 ? 8.666 -14.560 -16.458 1.00 62.47 162 GLY A CA 1
ATOM 1262 C C . GLY A 1 162 ? 9.104 -15.719 -15.547 1.00 62.47 162 GLY A C 1
ATOM 1263 O O . GLY A 1 162 ? 8.247 -16.376 -14.967 1.00 62.47 162 GLY A O 1
ATOM 1264 N N . LEU A 1 163 ? 10.411 -15.984 -15.424 1.00 59.59 163 LEU A N 1
ATOM 1265 C CA . LEU A 1 163 ? 10.958 -17.156 -14.723 1.00 59.59 163 LEU A CA 1
ATOM 1266 C C . LEU A 1 163 ? 11.552 -16.821 -13.349 1.00 59.59 163 LEU A C 1
ATOM 1268 O O . LEU A 1 163 ? 11.532 -17.659 -12.452 1.00 59.59 163 LEU A O 1
ATOM 1272 N N . ASP A 1 164 ? 12.060 -15.598 -13.175 1.00 64.81 164 ASP A N 1
ATOM 1273 C CA . ASP A 1 164 ? 12.751 -15.180 -11.954 1.00 64.81 164 ASP A CA 1
ATOM 1274 C C . ASP A 1 164 ? 11.861 -14.298 -11.079 1.00 64.81 164 ASP A C 1
ATOM 1276 O O . ASP A 1 164 ? 11.270 -13.322 -11.554 1.00 64.81 164 ASP A O 1
ATOM 1280 N N . LEU A 1 165 ? 11.804 -14.612 -9.780 1.00 66.56 165 LEU A N 1
ATOM 1281 C CA . LEU A 1 165 ? 11.158 -13.742 -8.802 1.00 66.56 165 LEU A CA 1
ATOM 1282 C C . LEU A 1 165 ? 11.945 -12.427 -8.703 1.00 66.56 165 LEU A C 1
ATOM 1284 O O . LEU A 1 165 ? 13.156 -12.457 -8.465 1.00 66.56 165 LEU A O 1
ATOM 1288 N N . PRO A 1 166 ? 11.286 -11.260 -8.823 1.00 77.12 166 PRO A N 1
ATOM 1289 C CA . PRO A 1 166 ? 11.952 -9.986 -8.598 1.00 77.12 166 PRO A CA 1
ATOM 1290 C C . PRO A 1 166 ? 12.559 -9.963 -7.192 1.00 77.12 166 PRO A C 1
ATOM 1292 O O . PRO A 1 166 ? 11.902 -10.385 -6.241 1.00 77.12 166 PRO A O 1
ATOM 1295 N N . MET A 1 167 ? 13.767 -9.408 -7.029 1.00 81.88 167 MET A N 1
ATOM 1296 C CA . MET A 1 167 ? 14.444 -9.340 -5.719 1.00 81.88 167 MET A CA 1
ATOM 1297 C C . MET A 1 167 ? 13.549 -8.762 -4.614 1.00 81.88 167 MET A C 1
ATOM 1299 O O . MET A 1 167 ? 13.544 -9.258 -3.496 1.00 81.88 167 MET A O 1
ATOM 1303 N N . LYS A 1 168 ? 12.693 -7.794 -4.963 1.00 84.69 168 LYS A N 1
ATOM 1304 C CA . LYS A 1 168 ? 11.684 -7.216 -4.063 1.00 84.69 168 LYS A CA 1
ATOM 1305 C C . LYS A 1 168 ? 10.741 -8.278 -3.477 1.00 84.69 168 LYS A C 1
ATOM 1307 O O . LYS A 1 168 ? 10.424 -8.215 -2.297 1.00 84.69 168 LYS A O 1
ATOM 1312 N N . VAL A 1 169 ? 10.290 -9.240 -4.285 1.00 88.25 169 VAL A N 1
ATOM 1313 C CA . VAL A 1 169 ? 9.404 -10.336 -3.851 1.00 88.25 169 VAL A CA 1
ATOM 1314 C C . VAL A 1 169 ? 10.164 -11.321 -2.965 1.00 88.25 169 VAL A C 1
ATOM 1316 O O . VAL A 1 169 ? 9.625 -11.775 -1.959 1.00 88.25 169 VAL A O 1
ATOM 1319 N N . VAL A 1 170 ? 11.428 -11.599 -3.294 1.00 89.00 170 VAL A N 1
ATOM 1320 C CA . VAL A 1 170 ? 12.306 -12.437 -2.463 1.00 89.00 170 VAL A CA 1
ATOM 1321 C C . VAL A 1 170 ? 12.499 -11.814 -1.079 1.00 89.00 170 VAL A C 1
ATOM 1323 O O . VAL A 1 170 ? 12.348 -12.514 -0.081 1.00 89.00 170 VAL A O 1
ATOM 1326 N N . ASP A 1 171 ? 12.743 -10.503 -1.000 1.00 91.50 171 ASP A N 1
ATOM 1327 C CA . ASP A 1 171 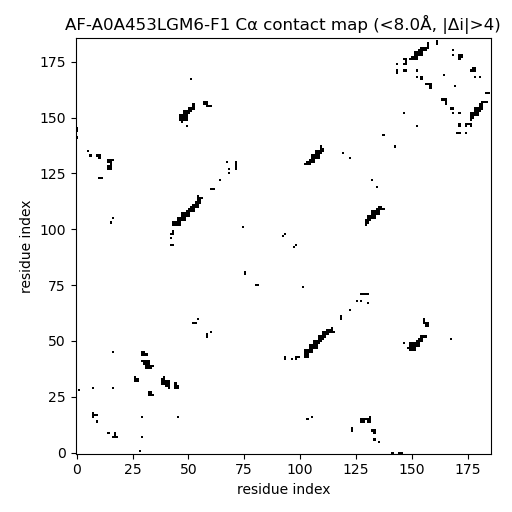? 12.873 -9.784 0.274 1.00 91.50 171 ASP A CA 1
ATOM 1328 C C . ASP A 1 171 ? 11.585 -9.866 1.110 1.00 91.50 171 ASP A C 1
ATOM 1330 O O . ASP A 1 171 ? 11.631 -10.112 2.317 1.00 91.50 171 ASP A O 1
ATOM 1334 N N . MET A 1 172 ? 10.424 -9.687 0.466 1.00 94.50 172 MET A N 1
ATOM 1335 C CA . MET A 1 172 ? 9.111 -9.787 1.113 1.00 94.50 172 MET A CA 1
ATOM 1336 C C . MET A 1 172 ? 8.879 -11.189 1.685 1.00 94.50 172 MET A C 1
ATOM 1338 O O . MET A 1 172 ? 8.558 -11.316 2.868 1.00 94.50 172 MET A O 1
ATOM 1342 N N . PHE A 1 173 ? 9.132 -12.240 0.902 1.00 93.62 173 PHE A N 1
ATOM 1343 C CA . PHE A 1 173 ? 9.045 -13.615 1.395 1.00 93.62 173 PHE A CA 1
ATOM 1344 C C . PHE A 1 173 ? 10.059 -13.913 2.496 1.00 93.62 173 PHE A C 1
ATOM 1346 O O . PHE A 1 173 ? 9.706 -14.563 3.479 1.00 93.62 173 PHE A O 1
ATOM 1353 N N . GLY A 1 174 ? 11.282 -13.390 2.391 1.00 94.69 174 GLY A N 1
ATOM 1354 C CA . GLY A 1 174 ? 12.301 -13.502 3.436 1.00 94.69 174 GLY A CA 1
ATOM 1355 C C . GLY A 1 174 ? 11.866 -12.898 4.776 1.00 94.69 174 GLY A C 1
ATOM 1356 O O . GLY A 1 174 ? 12.322 -13.344 5.826 1.00 94.69 174 GLY A O 1
ATOM 1357 N N . CYS A 1 175 ? 10.940 -11.936 4.752 1.00 95.62 175 CYS A N 1
ATOM 1358 C CA . CYS A 1 175 ? 10.345 -11.325 5.942 1.00 95.62 175 CYS A CA 1
ATOM 1359 C C . CYS A 1 175 ? 8.997 -11.950 6.353 1.00 95.62 175 CYS A C 1
ATOM 1361 O O . CYS A 1 175 ? 8.361 -11.453 7.281 1.00 95.62 175 CYS A O 1
ATOM 1363 N N . GLY A 1 176 ? 8.543 -13.012 5.677 1.00 95.56 176 GLY A N 1
ATOM 1364 C CA . GLY A 1 176 ? 7.257 -13.668 5.938 1.00 95.56 176 GLY A CA 1
ATOM 1365 C C . GLY A 1 176 ? 6.027 -12.895 5.446 1.00 95.56 176 GLY A C 1
ATOM 1366 O O . GLY A 1 176 ? 4.908 -13.235 5.826 1.00 95.56 176 GLY A O 1
ATOM 1367 N N . LEU A 1 177 ? 6.212 -11.869 4.611 1.00 96.31 177 LEU A N 1
ATOM 1368 C CA . LEU A 1 177 ? 5.129 -11.051 4.065 1.00 96.31 177 LEU A CA 1
ATOM 1369 C C . LEU A 1 177 ? 4.475 -11.772 2.870 1.00 96.31 177 LEU A C 1
ATOM 1371 O O . LEU A 1 177 ? 5.177 -12.052 1.894 1.00 96.31 177 LEU A O 1
ATOM 1375 N N . PRO A 1 178 ? 3.157 -12.064 2.881 1.00 95.56 178 PRO A N 1
ATOM 1376 C CA . PRO A 1 178 ? 2.464 -12.555 1.687 1.00 95.56 178 PRO A CA 1
ATOM 1377 C C . PRO A 1 178 ? 2.493 -11.509 0.565 1.00 95.56 178 PRO A C 1
ATOM 1379 O O . PRO A 1 178 ? 2.407 -10.313 0.836 1.00 95.56 178 PRO A O 1
ATOM 1382 N N . VAL A 1 179 ? 2.587 -11.943 -0.699 1.00 93.38 179 VAL A N 1
ATOM 1383 C CA . VAL A 1 179 ? 2.778 -11.038 -1.849 1.00 93.38 179 VAL A CA 1
ATOM 1384 C C . VAL A 1 179 ? 1.764 -11.287 -2.963 1.00 93.38 179 VAL A C 1
ATOM 1386 O O . VAL A 1 179 ? 1.596 -12.415 -3.421 1.00 93.38 179 VAL A O 1
ATOM 1389 N N . CYS A 1 180 ? 1.154 -10.211 -3.460 1.00 91.56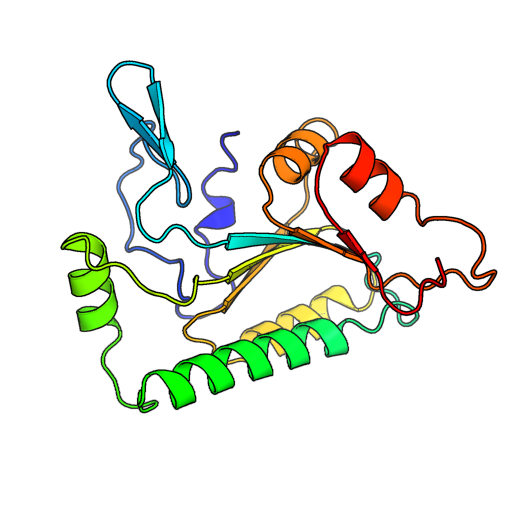 180 CYS A N 1
ATOM 1390 C CA . CYS A 1 180 ? 0.487 -10.169 -4.759 1.00 91.56 180 CYS A CA 1
ATOM 1391 C C . CYS A 1 180 ? 1.469 -9.651 -5.822 1.00 91.56 180 CYS A C 1
ATOM 1393 O O . CYS A 1 180 ? 1.956 -8.524 -5.720 1.00 91.56 180 CYS A O 1
ATOM 1395 N N . ALA A 1 181 ? 1.749 -10.457 -6.847 1.00 87.62 181 ALA A N 1
ATOM 1396 C CA . ALA A 1 181 ? 2.635 -10.089 -7.950 1.00 87.62 181 ALA A CA 1
ATOM 1397 C C . ALA A 1 181 ? 1.862 -10.006 -9.274 1.00 87.62 181 ALA A C 1
ATOM 1399 O O . ALA A 1 181 ? 1.050 -10.881 -9.579 1.00 87.62 181 ALA A O 1
ATOM 1400 N N . ALA A 1 182 ? 2.108 -8.957 -10.060 1.00 82.19 182 ALA A N 1
ATOM 1401 C CA . ALA A 1 182 ? 1.504 -8.796 -11.377 1.00 82.19 182 ALA A CA 1
ATOM 1402 C C . ALA A 1 182 ? 2.060 -9.832 -12.365 1.00 82.19 182 ALA A C 1
ATOM 1404 O O . ALA A 1 182 ? 3.273 -9.951 -12.525 1.00 82.19 182 ALA A O 1
ATOM 1405 N N . SER A 1 183 ? 1.159 -10.551 -13.043 1.00 68.94 183 SER A N 1
ATOM 1406 C CA . SER A 1 183 ? 1.463 -11.433 -14.181 1.00 68.94 183 SER A CA 1
ATOM 1407 C C . SER A 1 183 ? 2.587 -12.451 -13.939 1.00 68.94 183 SER A C 1
ATOM 1409 O O . SER A 1 183 ? 3.333 -12.776 -14.859 1.00 68.94 183 SER A O 1
ATOM 1411 N N . PHE A 1 184 ? 2.702 -12.968 -12.714 1.00 61.62 184 PHE A N 1
ATOM 1412 C CA . PHE A 1 184 ? 3.621 -14.059 -12.402 1.00 61.62 184 PHE A CA 1
ATOM 1413 C C . PHE A 1 1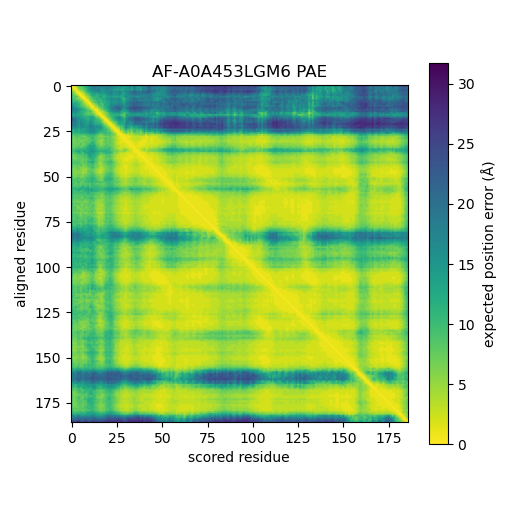84 ? 2.893 -15.398 -12.556 1.00 61.62 184 PHE A C 1
ATOM 1415 O O . PHE A 1 184 ? 1.893 -15.649 -11.880 1.00 61.62 184 PHE A O 1
ATOM 1422 N N . SER A 1 185 ? 3.361 -16.242 -13.473 1.00 52.38 185 SER A N 1
ATOM 1423 C CA . SER A 1 185 ? 2.895 -17.622 -13.607 1.00 52.38 185 SER A CA 1
ATOM 1424 C C . SER A 1 185 ? 3.584 -18.487 -12.553 1.00 52.38 185 SER A C 1
ATOM 1426 O O . SER A 1 185 ? 4.808 -18.600 -12.571 1.00 52.38 185 SER A O 1
ATOM 1428 N N . TRP A 1 186 ? 2.793 -19.042 -11.633 1.00 55.09 186 TRP A N 1
ATOM 1429 C CA . TRP A 1 186 ? 3.225 -20.045 -10.655 1.00 55.09 186 TRP A CA 1
ATOM 1430 C C . TRP A 1 186 ? 3.393 -21.422 -11.295 1.00 55.09 186 TRP A C 1
ATOM 1432 O O . TRP A 1 186 ? 2.592 -21.741 -12.206 1.00 55.09 186 TRP A O 1
#

Foldseek 3Di:
DCPDCQLLDALEPDAQQNDDPDDPDVQDDLFWGHDPNDIDGQALRAAEEEEEDQLDPLQPCVVVVVVQLCLQVVLCVVVVHDPPDDPVVVVVCSVVRPHDPRHQHEYEYEHDDDCVVVVSVVQRVDPGHRYGYGYDYDDPVVVLVSLLVHAEYEYSRDDPVLPDDDVSVVSSVVSVHHYDYPPRDD

Mean predicted aligned error: 7.56 Å

Secondary structure (DSSP, 8-state):
----HHHHS-SSS--TT--S-----TTB-SSEEEETTEEEEPTTPPEEEEEE----TTS-THHHHHHHHHHHHHHHHHHT--TTS-HHHHHHHHHTT---SS--EEEEEE---TTHHHHHHHHHH---SSEEEEEE---TTHHHHHHTT-SEEEE-PPPTTSSSPPHHHHHHHHTT--EEETT---

InterPro domains:
  IPR026051 Chitobiosyldiphosphodolichol beta-mannosyltransferase ALG1-like [PTHR13036] (2-185)

Sequence (186 aa):
MRLGTSICSAMGSADCISVEKEVEDKSTTVLTSKIDGGVFFKPNRPALVMSSTSWTPDEDFSILLEAALMYDRRVAATLGEEDSMDEGQLWIDIKSGKQFDYPRLLFIITGKGPDRKKYEEQIKRLKLRRVAFRTMWLASEDYPLLLGSADLGVSLHTSSSGLDLPMKVVDMFGCGLPVCAASFSW

pLDDT: mean 81.89, std 15.17, range [41.38, 97.38]

Nearest PDB structures (foldseek):
  9b9z-assembly1_R  TM=6.958E-01  e=2.913E-03  Homo sapiens
  6kqi-assembly1_A  TM=6.709E-01  e=5.555E-03  Homo sapiens
  2bfw-assembly1_A  TM=6.538E-01  e=6.320E-03  Pyrococcus abyssi
  6tpn-assembly1_A  TM=6.928E-01  e=2.154E-02  Homo sapiens

Organism: Aegilops tauschii subsp. strangulata (NCBI:txid200361)